Protein AF-I7MEP7-F1 (afdb_monomer_lite)

InterPro domains:
  IPR032190 Niemann-Pick C1, N-terminal [PF16414] (53-252)

Foldseek 3Di:
DVPPVVVVVVVVVVVVPPPVPQWAQFEADPVLHGDQPPPGPQAFDDEPAPDPQQQCLVDVGGWSYYNSRSVLLVVVLVVLCCQANVVVVAALLLSVLVSVLVCCCRIPRNNVLFKHWDNAWDWAQDPVPVRPDIAGATEMEGEAEPVSLVLSLLRACLGPNNVVDPLSNDSQSVVQVVLCVCCVSNSYNYHYHYDNDCVSVHDHDPPRPHLCRDDDDQDPPPVRGDCWDQDSRGRTHRDRGDCSNHVRNDDPPPCPVCPPCNVPPCVVVVVVVVVVVVVVVVVVVVVVVVVVVVVVVVVVVVVVVVVVVVVPPVPPPPPPPDDDDDD

Secondary structure (DSSP, 8-state):
-TTHHHHHHHHHHHHT--------S--B-TTSPBPP--TT----B----SS--TTTTT-SS-BS--HHHHHHHHHHHHHHHHHHSGGGTS-HHHHHHHHHHHHHHHH-TTGGGTEEE-SS-EEEE-TTTTTSSEEEEEEEEEEEEHHHHHHHHHHHTTSHHHHH-GGGGSHHHHHHHHHHHHHHHTSEEEEEEEE--GGG--B--SS---TTPPPPPPP--TTT--S-EE-TTS-EE-SPPPTTT-GGG----------TTTT--HHHHHHHHHHHHHHHHHHHHHHHHHHHHHHHHHHHHHHHHHHHHHHHGGGSSSS-S------

Organism: Tetrahymena thermophila (strain SB210) (NCBI:txid312017)

pLDDT: mean 86.49, std 14.44, range [40.56, 98.56]

Sequence (327 aa):
MKKFTNSLLLLILLLSFEVTRQDCAFTVDPDGKPQVAKDKDAKPQIHKYSAPFICDKIYTGATCCNDYQNNQMASNFLQIDATFGSIGNGCDNCASNLKRFWCTYTCDPNQSDFVVIGPKPIVVPNPIDEGATTLTVQDVSILVDSQTVCDVWSSCNLTPYATQVSAMKTPAGFLSFQGANAVTQAAQSIRVNYTSDASKNPLTLHNITKCNAPQPKVNKDPAKAQPWYPDAWGFNISQNCSCNNCADACTLAVFTPLPVMQGFDYLVVGLFYGFLLVFTIGCWFFRRRRQMKKDQESQQQLEQQEQQEQQYEPLHAEGAQENQQNE

Radius of gyration: 42.47 Å; chains: 1; bounding box: 162×57×83 Å

Structure (mmCIF, N/CA/C/O backbone):
data_AF-I7MEP7-F1
#
_entry.id   AF-I7MEP7-F1
#
loop_
_atom_site.group_PDB
_atom_site.id
_atom_site.type_symbol
_atom_site.label_atom_id
_atom_site.label_alt_id
_atom_site.label_comp_id
_atom_site.label_asym_id
_atom_site.label_entity_id
_atom_site.label_seq_id
_atom_site.pdbx_PDB_ins_code
_atom_site.Cartn_x
_atom_site.Cartn_y
_atom_site.Cartn_z
_atom_site.occupancy
_atom_site.B_iso_or_equiv
_atom_site.auth_seq_id
_atom_site.auth_comp_id
_atom_site.auth_asym_id
_atom_site.auth_atom_id
_atom_site.pdbx_PDB_model_num
ATOM 1 N N . MET A 1 1 ? 41.622 -40.699 -20.108 1.00 56.16 1 MET A N 1
ATOM 2 C CA . MET A 1 1 ? 41.206 -39.648 -19.148 1.00 56.16 1 MET A CA 1
ATOM 3 C C . MET A 1 1 ? 41.141 -38.218 -19.715 1.00 56.16 1 MET A C 1
ATOM 5 O O . MET A 1 1 ? 40.379 -37.438 -19.174 1.00 56.16 1 MET A O 1
ATOM 9 N N . LYS A 1 2 ? 41.807 -37.851 -20.827 1.00 55.66 2 LYS A N 1
ATOM 10 C CA . LYS A 1 2 ? 41.746 -36.475 -21.393 1.00 55.66 2 LYS A CA 1
ATOM 11 C C . LYS A 1 2 ? 40.422 -36.044 -22.069 1.00 55.66 2 LYS A C 1
ATOM 13 O O . LYS A 1 2 ? 40.255 -34.865 -22.340 1.00 55.66 2 LYS A O 1
ATOM 18 N N . LYS A 1 3 ? 39.485 -36.957 -22.362 1.00 56.84 3 LYS A N 1
ATOM 19 C CA . LYS A 1 3 ? 38.216 -36.616 -23.050 1.00 56.84 3 LYS A CA 1
ATOM 20 C C . LYS A 1 3 ? 37.101 -36.113 -22.120 1.00 56.84 3 LYS A C 1
ATOM 22 O O . LYS A 1 3 ? 36.169 -35.490 -22.606 1.00 56.84 3 LYS A O 1
ATOM 27 N N . PHE A 1 4 ? 37.198 -36.338 -20.807 1.00 58.59 4 PHE A N 1
ATOM 28 C CA . PHE A 1 4 ? 36.135 -35.961 -19.863 1.00 58.59 4 PHE A CA 1
ATOM 29 C C . PHE A 1 4 ? 36.197 -34.488 -19.425 1.00 58.59 4 PHE A C 1
ATOM 31 O O . PHE A 1 4 ? 35.167 -33.886 -19.140 1.00 58.59 4 PHE A O 1
ATOM 38 N N . THR A 1 5 ? 37.380 -33.868 -19.436 1.00 65.12 5 THR A N 1
ATOM 39 C CA . THR A 1 5 ? 37.568 -32.475 -18.997 1.00 65.12 5 THR A CA 1
ATOM 40 C C . THR A 1 5 ? 36.994 -31.440 -19.967 1.00 65.12 5 THR A C 1
ATOM 42 O O . THR A 1 5 ? 36.490 -30.417 -19.518 1.00 65.12 5 THR A O 1
ATOM 45 N N . ASN A 1 6 ? 36.981 -31.710 -21.278 1.00 65.94 6 ASN A N 1
ATOM 46 C CA . ASN A 1 6 ? 36.430 -30.761 -22.257 1.00 65.94 6 ASN A CA 1
ATOM 47 C C . ASN A 1 6 ? 34.897 -30.676 -22.227 1.00 65.94 6 ASN A C 1
ATOM 49 O O . ASN A 1 6 ? 34.347 -29.613 -22.496 1.00 65.94 6 ASN A O 1
ATOM 53 N N . SER A 1 7 ? 34.201 -31.761 -21.873 1.00 70.62 7 SER A N 1
ATOM 54 C CA . SER A 1 7 ? 32.731 -31.758 -21.822 1.00 70.62 7 SER A CA 1
ATOM 55 C C . SER A 1 7 ? 32.194 -31.024 -20.589 1.00 70.62 7 SER A C 1
ATOM 57 O O . SER A 1 7 ? 31.168 -30.356 -20.675 1.00 70.62 7 SER A O 1
ATOM 59 N N . LEU A 1 8 ? 32.906 -31.101 -19.458 1.00 73.19 8 LEU A N 1
ATOM 60 C CA . LEU A 1 8 ? 32.532 -30.402 -18.226 1.00 73.19 8 LEU A CA 1
ATOM 61 C C . LEU A 1 8 ? 32.725 -28.881 -18.353 1.00 73.19 8 LEU A C 1
ATOM 63 O O . LEU A 1 8 ? 31.884 -28.117 -17.893 1.00 73.19 8 LEU A O 1
ATOM 67 N N . LEU A 1 9 ? 33.792 -28.439 -19.030 1.00 71.50 9 LEU A N 1
ATOM 68 C CA . LEU A 1 9 ? 34.056 -27.014 -19.247 1.00 71.50 9 LEU A CA 1
ATOM 69 C C . LEU A 1 9 ? 32.998 -26.359 -20.154 1.00 71.50 9 LEU A C 1
ATOM 71 O O . LEU A 1 9 ? 32.605 -25.221 -19.917 1.00 71.50 9 LEU A O 1
ATOM 75 N N . LEU A 1 10 ? 32.503 -27.093 -21.160 1.00 70.12 10 LEU A N 1
ATOM 76 C CA . LEU A 1 10 ? 31.448 -26.616 -22.059 1.00 70.12 10 LEU A CA 1
ATOM 77 C C . LEU A 1 10 ? 30.094 -26.492 -21.340 1.00 70.12 10 LEU A C 1
ATOM 79 O O . LEU A 1 10 ? 29.352 -25.550 -21.595 1.00 70.12 10 LEU A O 1
ATOM 83 N N . LEU A 1 11 ? 29.790 -27.407 -20.410 1.00 69.81 11 LEU A N 1
ATOM 84 C CA . LEU A 1 11 ? 28.568 -27.350 -19.603 1.00 69.81 11 LEU A CA 1
ATOM 85 C C . LEU A 1 11 ? 28.597 -26.173 -18.611 1.00 69.81 11 LEU A C 1
ATOM 87 O O . LEU A 1 11 ? 27.595 -25.488 -18.446 1.00 69.81 11 LEU A O 1
ATOM 91 N N . ILE A 1 12 ? 29.757 -25.894 -18.000 1.00 70.44 12 ILE A N 1
ATOM 92 C CA . ILE A 1 12 ? 29.947 -24.736 -17.108 1.00 70.44 12 ILE A CA 1
ATOM 93 C C . ILE A 1 12 ? 29.835 -23.415 -17.889 1.00 70.44 12 ILE A C 1
ATOM 95 O O . ILE A 1 12 ? 29.246 -22.465 -17.379 1.00 70.44 12 ILE A O 1
ATOM 99 N N . LEU A 1 13 ? 30.327 -23.356 -19.135 1.00 63.34 13 LEU A N 1
ATOM 100 C CA . LEU A 1 13 ? 30.180 -22.188 -20.019 1.00 63.34 13 LEU A CA 1
ATOM 101 C C . LEU A 1 13 ? 28.740 -21.973 -20.512 1.00 63.34 13 LEU A C 1
ATOM 103 O O . LEU A 1 13 ? 28.306 -20.832 -20.627 1.00 63.34 13 LEU A O 1
ATOM 107 N N . LEU A 1 14 ? 27.981 -23.043 -20.767 1.00 62.31 14 LEU A N 1
ATOM 108 C CA . LEU A 1 14 ? 26.567 -22.935 -21.146 1.00 62.31 14 LEU A CA 1
ATOM 109 C C . LEU A 1 14 ? 25.676 -22.532 -19.959 1.00 62.31 14 LEU A C 1
ATOM 111 O O . LEU A 1 14 ? 24.734 -21.773 -20.149 1.00 62.31 14 LEU A O 1
ATOM 115 N N . LEU A 1 15 ? 26.011 -22.960 -18.736 1.00 58.75 15 LEU A N 1
ATOM 116 C CA . LEU A 1 15 ? 25.307 -22.544 -17.513 1.00 58.75 15 LEU A CA 1
ATOM 117 C C . LEU A 1 15 ? 25.643 -21.110 -17.068 1.00 58.75 15 LEU A C 1
ATOM 119 O O . LEU A 1 15 ? 24.892 -20.526 -16.298 1.00 58.75 15 LEU A O 1
ATOM 123 N N . SER A 1 16 ? 26.745 -20.523 -17.545 1.00 56.38 16 SER A N 1
ATOM 124 C CA . SER A 1 16 ? 27.116 -19.131 -17.234 1.00 56.38 16 SER A CA 1
ATOM 125 C C . SER A 1 16 ? 26.594 -18.107 -18.252 1.00 56.38 16 SER A C 1
ATOM 127 O O . SER A 1 16 ? 26.832 -16.913 -18.085 1.00 56.38 16 SER A O 1
ATOM 129 N N . PHE A 1 17 ? 25.850 -18.554 -19.273 1.00 51.84 17 PHE A N 1
ATOM 130 C CA . PHE A 1 17 ? 25.254 -17.697 -20.306 1.00 51.84 17 PHE A CA 1
ATOM 131 C C . PHE A 1 17 ? 23.739 -17.499 -20.186 1.00 51.84 17 PHE A C 1
ATOM 133 O O . PHE A 1 17 ? 23.145 -16.863 -21.059 1.00 51.84 17 PHE A O 1
ATOM 140 N N . GLU A 1 18 ? 23.120 -17.910 -19.077 1.00 49.97 18 GLU A N 1
ATOM 141 C CA . GLU A 1 18 ? 21.917 -17.221 -18.597 1.00 49.97 18 GLU A CA 1
ATOM 142 C C . GLU A 1 18 ? 22.342 -15.852 -18.055 1.00 49.97 18 GLU A C 1
ATOM 144 O O . GLU A 1 18 ? 22.332 -15.576 -16.858 1.00 49.97 18 GLU A O 1
ATOM 149 N N . VAL A 1 19 ? 22.792 -14.989 -18.969 1.00 55.06 19 VAL A N 1
ATOM 150 C CA . VAL A 1 19 ? 22.857 -13.555 -18.736 1.00 55.06 19 VAL A CA 1
ATOM 151 C C . VAL A 1 19 ? 21.445 -13.179 -18.328 1.00 55.06 19 VAL A C 1
ATOM 153 O O . VAL A 1 19 ? 20.535 -13.227 -19.154 1.00 55.06 19 VAL A O 1
ATOM 156 N N . THR A 1 20 ? 21.263 -12.904 -17.037 1.00 58.59 20 THR A N 1
ATOM 157 C CA . THR A 1 20 ? 20.002 -12.450 -16.457 1.00 58.59 20 THR A CA 1
ATOM 158 C C . THR A 1 20 ? 19.483 -11.341 -17.349 1.00 58.59 20 THR A C 1
ATOM 160 O O . THR A 1 20 ? 20.111 -10.285 -17.459 1.00 58.59 20 THR A O 1
ATOM 163 N N . ARG A 1 21 ? 18.413 -11.632 -18.080 1.00 67.56 21 ARG A N 1
ATOM 164 C CA . ARG A 1 21 ? 17.845 -10.712 -19.046 1.00 67.56 21 ARG A CA 1
ATOM 165 C C . ARG A 1 21 ? 17.150 -9.612 -18.257 1.00 67.56 21 ARG A C 1
ATOM 167 O O . ARG A 1 21 ? 16.013 -9.787 -17.850 1.00 67.56 21 ARG A O 1
ATOM 174 N N . GLN A 1 22 ? 17.872 -8.527 -17.996 1.00 77.94 22 GLN A N 1
ATOM 175 C CA . GLN A 1 22 ? 17.321 -7.369 -17.310 1.00 77.94 22 GLN A CA 1
ATOM 176 C C . GLN A 1 22 ? 16.787 -6.385 -18.349 1.00 77.94 22 GLN A C 1
ATOM 178 O O . GLN A 1 22 ? 17.556 -5.666 -18.991 1.00 77.94 22 GLN A O 1
ATOM 183 N N . ASP A 1 23 ? 15.471 -6.394 -18.524 1.00 89.38 23 ASP A N 1
ATOM 184 C CA . ASP A 1 23 ? 14.752 -5.571 -19.491 1.00 89.38 23 ASP A CA 1
ATOM 185 C C . ASP A 1 23 ? 13.679 -4.757 -18.741 1.00 89.38 23 ASP A C 1
ATOM 187 O O . ASP A 1 23 ? 12.868 -5.309 -17.986 1.00 89.38 23 ASP A O 1
ATOM 191 N N . CYS A 1 24 ? 13.639 -3.444 -18.979 1.00 91.88 24 CYS A N 1
ATOM 192 C CA . CYS A 1 24 ? 12.614 -2.556 -18.434 1.00 91.88 24 CYS A CA 1
ATOM 193 C C . CYS A 1 24 ? 11.411 -2.479 -19.373 1.00 91.88 24 CYS A C 1
ATOM 195 O O . CYS A 1 24 ? 11.562 -2.443 -20.595 1.00 91.88 24 CYS A O 1
ATOM 197 N N . ALA A 1 25 ? 10.205 -2.392 -18.812 1.00 92.00 25 ALA A N 1
ATOM 198 C CA . ALA A 1 25 ? 8.998 -2.176 -19.606 1.00 92.00 25 ALA A CA 1
ATOM 199 C C . ALA A 1 25 ? 8.834 -0.702 -19.993 1.00 92.00 25 ALA A C 1
ATOM 201 O O . ALA A 1 25 ? 8.405 -0.397 -21.106 1.00 92.00 25 ALA A O 1
ATOM 202 N N . PHE A 1 26 ? 9.169 0.215 -19.080 1.00 91.12 26 PHE A N 1
ATOM 203 C CA . PHE A 1 26 ? 9.087 1.651 -19.316 1.00 91.12 26 PHE A CA 1
ATOM 204 C C . PHE A 1 26 ? 10.082 2.444 -18.469 1.00 91.12 26 PHE A C 1
ATOM 206 O O . PHE A 1 26 ? 10.496 2.028 -17.390 1.00 91.12 26 PHE A O 1
ATOM 213 N N . THR A 1 27 ? 10.386 3.645 -18.949 1.00 87.00 27 THR A N 1
ATOM 214 C CA . THR A 1 27 ? 11.008 4.731 -18.192 1.00 87.00 27 THR A CA 1
ATOM 215 C C . THR A 1 27 ? 10.252 6.023 -18.511 1.00 87.00 27 THR A C 1
ATOM 217 O O . THR A 1 27 ? 9.548 6.112 -19.523 1.00 87.00 27 THR A O 1
ATOM 220 N N . VAL A 1 28 ? 10.324 7.016 -17.627 1.00 86.19 28 VAL A N 1
ATOM 221 C CA . VAL A 1 28 ? 9.679 8.324 -17.846 1.00 86.19 28 VAL A CA 1
ATOM 222 C C . VAL A 1 28 ? 10.738 9.325 -18.287 1.00 86.19 28 VAL A C 1
ATOM 224 O O . VAL A 1 28 ? 11.867 9.257 -17.815 1.00 86.19 28 VAL A O 1
ATOM 227 N N . ASP A 1 29 ? 10.411 10.269 -19.165 1.00 82.38 29 ASP A N 1
ATOM 228 C CA . ASP A 1 29 ? 11.362 11.335 -19.486 1.00 82.38 29 ASP A CA 1
ATOM 229 C C . ASP A 1 29 ? 11.696 12.204 -18.263 1.00 82.38 29 ASP A C 1
ATOM 231 O O . ASP A 1 29 ? 10.875 12.328 -17.352 1.00 82.38 29 ASP A O 1
ATOM 235 N N . PRO A 1 30 ? 12.851 12.896 -18.253 1.00 81.00 30 PRO A N 1
ATOM 236 C CA . PRO A 1 30 ? 13.140 13.919 -17.245 1.00 81.00 30 PRO A CA 1
ATOM 237 C C . PRO A 1 30 ? 12.050 15.001 -17.148 1.00 81.00 30 PRO A C 1
ATOM 239 O O . PRO A 1 30 ? 11.827 15.554 -16.074 1.00 81.00 30 PRO A O 1
ATOM 242 N N . ASP A 1 31 ? 11.335 15.254 -18.251 1.00 81.50 31 ASP A N 1
ATOM 243 C CA . ASP A 1 31 ? 10.210 16.194 -18.335 1.00 81.50 31 ASP A CA 1
ATOM 244 C C . ASP A 1 31 ? 8.886 15.625 -17.780 1.00 81.50 31 ASP A C 1
ATOM 246 O O . ASP A 1 31 ? 7.839 16.265 -17.882 1.00 81.50 31 ASP A O 1
ATOM 250 N N . GLY A 1 32 ? 8.893 14.398 -17.249 1.00 77.19 32 GLY A N 1
ATOM 251 C CA . GLY A 1 32 ? 7.717 13.735 -16.682 1.00 77.19 32 GLY A CA 1
ATOM 252 C C . GLY A 1 32 ? 6.713 13.209 -17.705 1.00 77.19 32 GLY A C 1
ATOM 253 O O . GLY A 1 32 ? 5.639 12.738 -17.335 1.00 77.19 32 GLY A O 1
ATOM 254 N N . LYS A 1 33 ? 7.032 13.282 -19.000 1.00 77.12 33 LYS A N 1
ATOM 255 C CA . LYS A 1 33 ? 6.157 12.765 -20.054 1.00 77.12 33 LYS A CA 1
ATOM 256 C C . LYS A 1 33 ? 6.317 11.246 -20.166 1.00 77.12 33 LYS A C 1
ATOM 258 O O . LYS A 1 33 ? 7.453 10.765 -20.209 1.00 77.12 33 LYS A O 1
ATOM 263 N N . PRO A 1 34 ? 5.212 10.482 -20.250 1.00 67.88 34 PRO A N 1
ATOM 264 C CA . PRO A 1 34 ? 5.298 9.055 -20.510 1.00 67.88 34 PRO A CA 1
ATOM 265 C C . PRO A 1 34 ? 5.925 8.842 -21.885 1.00 67.88 34 PRO A C 1
ATOM 267 O O . PRO A 1 34 ? 5.381 9.297 -22.897 1.00 67.88 34 PRO A O 1
ATOM 270 N N . GLN A 1 35 ? 7.055 8.142 -21.944 1.00 68.12 35 GLN A N 1
ATOM 271 C CA . GLN A 1 35 ? 7.549 7.662 -23.222 1.00 68.12 35 GLN A CA 1
ATOM 272 C C . GLN A 1 35 ? 6.753 6.423 -23.615 1.00 68.12 35 GLN A C 1
ATOM 274 O O . GLN A 1 35 ? 6.637 5.458 -22.858 1.00 68.12 35 GLN A O 1
ATOM 279 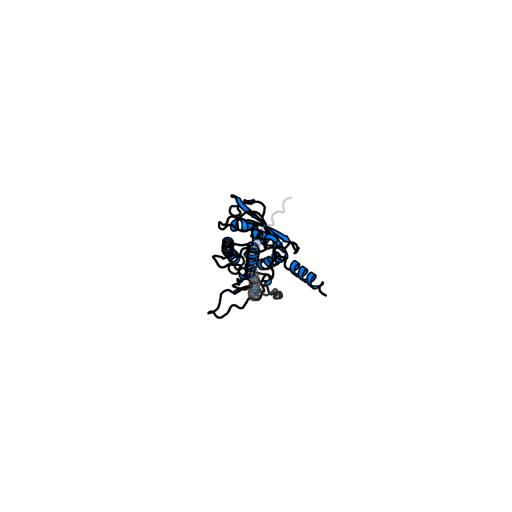N N . VAL A 1 36 ? 6.208 6.429 -24.831 1.00 64.88 36 VAL A N 1
ATOM 280 C CA . VAL A 1 36 ? 5.867 5.164 -25.483 1.00 64.88 36 VAL A CA 1
ATOM 281 C C . VAL A 1 36 ? 7.192 4.438 -25.638 1.00 64.88 36 VAL A C 1
ATOM 283 O O . VAL A 1 36 ? 8.093 5.000 -26.262 1.00 64.88 36 VAL A O 1
ATOM 286 N N . ALA A 1 37 ? 7.327 3.256 -25.033 1.00 60.72 37 ALA A N 1
ATOM 287 C CA . ALA A 1 37 ? 8.528 2.447 -25.157 1.00 60.72 37 ALA A CA 1
ATOM 288 C C . ALA A 1 37 ? 8.811 2.256 -26.652 1.00 60.72 37 ALA A C 1
ATOM 290 O O . ALA A 1 37 ? 8.128 1.497 -27.340 1.00 60.72 37 ALA A O 1
ATOM 291 N N . LYS A 1 38 ? 9.771 3.017 -27.183 1.00 56.47 38 LYS A N 1
ATOM 292 C CA . LYS A 1 38 ? 10.295 2.795 -28.523 1.00 56.47 38 LYS A CA 1
ATOM 293 C C . LYS A 1 38 ? 11.159 1.551 -28.387 1.00 56.47 38 LYS A C 1
ATOM 295 O O . LYS A 1 38 ? 12.281 1.656 -27.922 1.00 56.47 38 LYS A O 1
ATOM 300 N N . ASP A 1 39 ? 10.540 0.402 -28.643 1.00 50.28 39 ASP A N 1
ATOM 301 C CA . ASP A 1 39 ? 11.122 -0.934 -28.786 1.00 50.28 39 ASP A CA 1
ATOM 302 C C . ASP A 1 39 ? 12.369 -1.245 -27.933 1.00 50.28 39 ASP A C 1
ATOM 304 O O . ASP A 1 39 ? 13.477 -0.866 -28.280 1.00 50.28 39 ASP A O 1
ATOM 308 N N . LYS A 1 40 ? 12.202 -2.065 -26.883 1.00 53.03 40 LYS A N 1
ATOM 309 C CA . LYS A 1 40 ? 13.236 -2.939 -26.266 1.00 53.03 40 LYS A CA 1
ATOM 310 C C . LYS A 1 40 ? 14.551 -2.309 -25.757 1.00 53.03 40 LYS A C 1
ATOM 312 O O . LYS A 1 40 ? 15.388 -3.043 -25.239 1.00 53.03 40 LYS A O 1
ATOM 317 N N . ASP A 1 41 ? 14.730 -0.995 -25.837 1.00 57.59 41 ASP A N 1
ATOM 318 C CA . ASP A 1 41 ? 15.988 -0.331 -25.465 1.00 57.59 41 ASP A CA 1
ATOM 319 C C . ASP A 1 41 ? 16.006 0.220 -24.032 1.00 57.59 41 ASP A C 1
ATOM 321 O O . ASP A 1 41 ? 17.051 0.673 -23.553 1.00 57.59 41 ASP A O 1
ATOM 325 N N . ALA A 1 42 ? 14.875 0.167 -23.321 1.00 68.94 42 ALA A N 1
ATOM 326 C CA . ALA A 1 42 ? 14.826 0.517 -21.909 1.00 68.94 42 ALA A CA 1
ATOM 327 C C . ALA A 1 42 ? 15.565 -0.562 -21.105 1.00 68.94 42 ALA A C 1
ATOM 329 O O . ALA A 1 42 ? 15.025 -1.616 -20.774 1.00 68.94 42 ALA A O 1
ATOM 330 N N . LYS A 1 43 ? 16.845 -0.307 -20.841 1.00 82.44 43 LYS A N 1
ATOM 331 C CA . LYS A 1 43 ? 17.701 -1.157 -20.016 1.00 82.44 43 LYS A CA 1
ATOM 332 C C . LYS A 1 43 ? 17.821 -0.562 -18.624 1.00 82.44 43 LYS A C 1
ATOM 334 O O . LYS A 1 43 ? 17.862 0.667 -18.517 1.00 82.44 43 LYS A O 1
ATOM 339 N N . PRO A 1 44 ? 17.955 -1.391 -17.582 1.00 84.06 44 PRO A N 1
ATOM 340 C CA . PRO A 1 44 ? 18.272 -0.891 -16.260 1.00 84.06 44 PRO A CA 1
ATOM 341 C C . PRO A 1 44 ? 19.575 -0.107 -16.308 1.00 84.06 44 PRO A C 1
ATOM 343 O O . PRO A 1 44 ? 20.547 -0.520 -16.949 1.00 84.06 44 PRO A O 1
ATOM 346 N N . GLN A 1 45 ? 19.608 1.026 -15.621 1.00 85.44 45 GLN A N 1
ATOM 347 C CA . GLN A 1 45 ? 20.800 1.857 -15.546 1.00 85.44 45 GLN A CA 1
ATOM 348 C C . GLN A 1 45 ? 21.212 2.030 -14.092 1.00 85.44 45 GLN A C 1
ATOM 350 O O . GLN A 1 45 ? 20.394 2.035 -13.173 1.00 85.44 45 GLN A O 1
ATOM 355 N N . ILE A 1 46 ? 22.518 2.171 -13.877 1.00 85.50 46 ILE A N 1
ATOM 356 C CA . ILE A 1 46 ? 23.045 2.592 -12.583 1.00 85.50 46 ILE A CA 1
ATOM 357 C C . ILE A 1 46 ? 22.885 4.109 -12.528 1.00 85.50 46 ILE A C 1
ATOM 359 O O . ILE A 1 46 ? 23.694 4.853 -13.087 1.00 85.50 46 ILE A O 1
ATOM 363 N N . HIS A 1 47 ? 21.812 4.564 -11.891 1.00 80.38 47 HIS A N 1
ATOM 364 C CA . HIS A 1 47 ? 21.524 5.984 -11.754 1.00 80.38 47 HIS A CA 1
ATOM 365 C C . HIS A 1 47 ? 22.290 6.597 -10.578 1.00 80.38 47 HIS A C 1
ATOM 367 O O . HIS A 1 47 ? 22.394 6.023 -9.493 1.00 80.38 47 HIS A O 1
ATOM 373 N N . LYS A 1 48 ? 22.824 7.803 -10.797 1.00 86.50 48 LYS A N 1
ATOM 374 C CA . LYS A 1 48 ? 23.291 8.678 -9.719 1.00 86.50 48 LYS A CA 1
ATOM 375 C C . LYS A 1 48 ? 22.154 9.618 -9.358 1.00 86.50 48 LYS A C 1
ATOM 377 O O . LYS A 1 48 ? 22.030 10.678 -9.963 1.00 86.50 48 LYS A O 1
ATOM 382 N N . TYR A 1 49 ? 21.359 9.205 -8.381 1.00 86.50 49 TYR A N 1
ATOM 383 C CA . TYR A 1 49 ? 20.215 9.977 -7.934 1.00 86.50 49 TYR A CA 1
ATOM 384 C C . TYR A 1 49 ? 20.640 11.296 -7.285 1.00 86.50 49 TYR A C 1
ATOM 386 O O . TYR A 1 49 ? 21.521 11.338 -6.425 1.00 86.50 49 TYR A O 1
ATOM 394 N N . SER A 1 50 ? 19.993 12.378 -7.704 1.00 85.88 50 SER A N 1
ATOM 395 C CA . SER A 1 50 ? 20.128 13.721 -7.124 1.00 85.88 50 SER A CA 1
ATOM 396 C C . SER A 1 50 ? 19.619 13.815 -5.679 1.00 85.88 50 SER A C 1
ATOM 398 O O . SER A 1 50 ? 20.082 14.661 -4.915 1.00 85.88 50 SER A O 1
ATOM 400 N N . ALA A 1 51 ? 18.702 12.928 -5.294 1.00 90.25 51 ALA A N 1
ATOM 401 C CA . ALA A 1 51 ? 18.183 12.752 -3.941 1.00 90.25 51 ALA A CA 1
ATOM 402 C C . ALA A 1 51 ? 18.466 11.320 -3.446 1.00 90.25 51 ALA A C 1
ATOM 404 O O . ALA A 1 51 ? 18.789 10.452 -4.261 1.00 90.25 51 ALA A O 1
ATOM 405 N N . PRO A 1 52 ? 18.337 11.030 -2.136 1.00 92.31 52 PRO A N 1
ATOM 406 C CA . PRO A 1 52 ? 18.415 9.659 -1.645 1.00 92.31 52 PRO A CA 1
ATOM 407 C C . PRO A 1 52 ? 17.468 8.742 -2.431 1.00 92.31 52 PRO A C 1
ATOM 409 O O . PRO A 1 52 ? 16.282 9.042 -2.588 1.00 92.31 52 PRO A O 1
ATOM 412 N N . PHE A 1 53 ? 18.006 7.642 -2.957 1.00 93.06 53 PHE A N 1
ATOM 413 C CA . PHE A 1 53 ? 17.204 6.637 -3.642 1.00 93.06 53 PHE A CA 1
ATOM 414 C C . PHE A 1 53 ? 16.324 5.926 -2.619 1.00 93.06 53 PHE A C 1
ATOM 416 O O . PHE A 1 53 ? 16.826 5.360 -1.653 1.00 93.06 53 PHE A O 1
ATOM 423 N N . ILE A 1 54 ? 15.009 5.974 -2.807 1.00 95.06 54 ILE A N 1
ATOM 424 C CA . ILE A 1 54 ? 14.066 5.533 -1.770 1.00 95.06 54 ILE A CA 1
ATOM 425 C C . ILE A 1 54 ? 13.974 4.014 -1.671 1.00 95.06 54 ILE A C 1
ATOM 427 O O . ILE A 1 54 ? 13.624 3.485 -0.621 1.00 95.06 54 ILE A O 1
ATOM 431 N N . CYS A 1 55 ? 14.309 3.311 -2.750 1.00 96.06 55 CYS A N 1
ATOM 432 C CA . CYS A 1 55 ? 14.308 1.855 -2.791 1.00 96.06 55 CYS A CA 1
ATOM 433 C C . CYS A 1 55 ? 15.738 1.279 -2.654 1.00 96.06 55 CYS A C 1
ATOM 435 O O . CYS A 1 55 ? 15.978 0.159 -3.105 1.00 96.06 55 CYS A O 1
ATOM 437 N N . ASP A 1 56 ? 16.693 2.012 -2.053 1.00 93.94 56 ASP A N 1
ATOM 438 C CA . ASP A 1 56 ? 18.125 1.642 -1.976 1.00 93.94 56 ASP A CA 1
ATOM 439 C C . ASP A 1 56 ? 18.401 0.326 -1.242 1.00 93.94 56 ASP A C 1
ATOM 441 O O . ASP A 1 56 ? 19.367 -0.374 -1.547 1.00 93.94 56 ASP A O 1
ATOM 445 N N . LYS A 1 57 ? 17.562 -0.031 -0.267 1.00 94.12 57 LYS A N 1
ATOM 446 C CA . LYS A 1 57 ? 17.672 -1.315 0.440 1.00 94.12 57 LYS A CA 1
ATOM 447 C C . LYS A 1 57 ? 17.083 -2.480 -0.338 1.00 94.12 57 LYS A C 1
ATOM 449 O O . LYS A 1 57 ? 17.440 -3.620 -0.057 1.00 94.12 57 LYS A O 1
ATOM 454 N N . ILE A 1 58 ? 16.193 -2.207 -1.290 1.00 94.00 58 ILE A N 1
ATOM 455 C CA . ILE A 1 58 ? 15.609 -3.232 -2.161 1.00 94.00 58 ILE A CA 1
ATOM 456 C C . ILE A 1 58 ? 16.550 -3.493 -3.339 1.00 94.00 58 ILE A C 1
ATOM 458 O O . ILE A 1 58 ? 16.807 -4.645 -3.680 1.00 94.00 58 ILE A O 1
ATOM 462 N N . TYR A 1 59 ? 17.104 -2.429 -3.925 1.00 93.56 59 TYR A N 1
ATOM 463 C CA . TYR A 1 59 ? 17.950 -2.501 -5.109 1.00 93.56 59 TYR A CA 1
ATOM 464 C C . TYR A 1 59 ? 19.261 -1.741 -4.894 1.00 93.56 59 TYR A C 1
ATOM 466 O O . TYR A 1 59 ? 19.268 -0.539 -4.646 1.00 93.56 59 TYR A O 1
ATOM 474 N N . THR A 1 60 ? 20.385 -2.441 -5.048 1.00 89.06 60 THR A N 1
ATOM 475 C CA . THR A 1 60 ? 21.742 -1.876 -4.916 1.00 89.06 60 THR A CA 1
ATOM 476 C 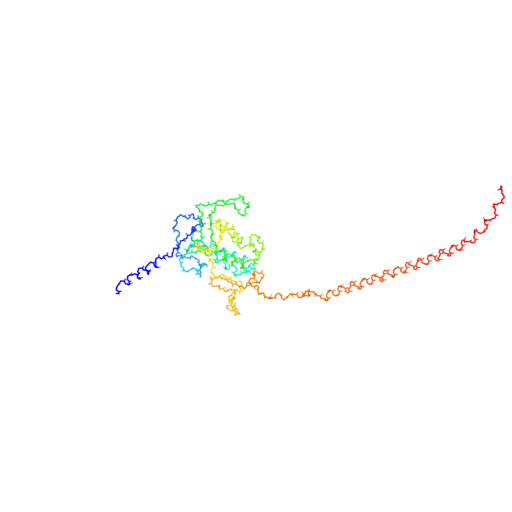C . THR A 1 60 ? 22.471 -1.720 -6.255 1.00 89.06 60 THR A C 1
ATOM 478 O O . THR A 1 60 ? 23.600 -1.231 -6.289 1.00 89.06 60 THR A O 1
ATOM 481 N N . GLY A 1 61 ? 21.850 -2.155 -7.354 1.00 90.06 61 GLY A N 1
ATOM 482 C CA . GLY A 1 61 ? 22.441 -2.209 -8.690 1.00 90.06 61 GLY A CA 1
ATOM 483 C C . GLY A 1 61 ? 21.715 -1.336 -9.710 1.00 90.06 61 GLY A C 1
ATOM 484 O O . GLY A 1 61 ? 21.168 -0.287 -9.381 1.00 90.06 61 GLY A O 1
ATOM 485 N N . ALA A 1 62 ? 21.738 -1.776 -10.967 1.00 93.00 62 ALA A N 1
ATOM 486 C CA . ALA A 1 62 ? 20.990 -1.127 -12.033 1.00 93.00 62 ALA A CA 1
ATOM 487 C C . ALA A 1 62 ? 19.476 -1.272 -11.798 1.00 93.00 62 ALA A C 1
ATOM 489 O O . ALA A 1 62 ? 19.011 -2.340 -11.399 1.00 93.00 62 ALA A O 1
ATOM 490 N N . THR A 1 63 ? 18.723 -0.205 -12.054 1.00 95.12 63 THR A N 1
ATOM 491 C CA . THR A 1 63 ? 17.267 -0.142 -11.859 1.00 95.12 63 THR A CA 1
ATOM 492 C C . THR A 1 63 ? 16.587 0.433 -13.091 1.00 95.12 63 THR A C 1
ATOM 494 O O . THR A 1 63 ? 17.215 1.139 -13.879 1.00 95.12 63 THR A O 1
ATOM 497 N N . CYS A 1 64 ? 15.294 0.154 -13.248 1.00 94.50 64 CYS A N 1
ATOM 498 C CA . CYS A 1 64 ? 14.497 0.688 -14.356 1.00 94.50 64 CYS A CA 1
ATOM 499 C C . CYS A 1 64 ? 13.953 2.099 -14.116 1.00 94.50 64 CYS A C 1
ATOM 501 O O . CYS A 1 64 ? 13.499 2.749 -15.050 1.00 94.50 64 CYS A O 1
ATOM 503 N N . CYS A 1 65 ? 13.997 2.597 -12.884 1.00 93.94 65 CYS A N 1
ATOM 504 C CA . CYS A 1 65 ? 13.521 3.935 -12.566 1.00 93.94 65 CYS A CA 1
ATOM 505 C C . CYS A 1 65 ? 14.653 4.961 -12.593 1.00 93.94 65 CYS A C 1
ATOM 507 O O . CYS A 1 65 ? 15.782 4.648 -12.223 1.00 93.94 65 CYS A O 1
ATOM 509 N N . ASN A 1 66 ? 14.331 6.192 -12.985 1.00 92.19 66 ASN A N 1
ATOM 510 C CA . ASN A 1 66 ? 15.264 7.318 -12.985 1.00 92.19 66 ASN A CA 1
ATOM 511 C C . ASN A 1 66 ? 15.000 8.320 -11.845 1.00 92.19 66 ASN A C 1
ATOM 513 O O . ASN A 1 66 ? 14.092 8.148 -11.031 1.00 92.19 66 ASN A O 1
ATOM 517 N N . ASP A 1 67 ? 15.780 9.403 -11.809 1.00 92.56 67 ASP A N 1
ATOM 518 C CA . ASP A 1 67 ? 15.667 10.487 -10.825 1.00 92.56 67 ASP A CA 1
ATOM 519 C C . ASP A 1 67 ? 14.269 11.095 -10.720 1.00 92.56 67 ASP A C 1
ATOM 521 O O . ASP A 1 67 ? 13.782 11.331 -9.613 1.00 92.56 67 ASP A O 1
ATOM 525 N N . TYR A 1 68 ? 13.612 11.337 -11.857 1.00 91.69 68 TYR A N 1
ATOM 526 C CA . TYR A 1 68 ? 12.265 11.899 -11.867 1.00 91.69 68 TYR A CA 1
ATOM 527 C C . TYR A 1 68 ? 11.285 10.945 -11.180 1.00 91.69 68 TYR A C 1
ATOM 529 O O . TYR A 1 68 ? 10.560 11.349 -10.270 1.00 91.69 68 TYR A O 1
ATOM 537 N N . GLN A 1 69 ? 11.314 9.663 -11.554 1.00 93.31 69 GLN A N 1
ATOM 538 C CA . GLN A 1 69 ? 10.464 8.637 -10.951 1.00 93.31 69 GLN A CA 1
ATOM 539 C C . GLN A 1 69 ? 10.765 8.455 -9.459 1.00 93.31 69 GLN A C 1
ATOM 541 O O . GLN A 1 69 ? 9.827 8.367 -8.671 1.00 93.31 69 GLN A O 1
ATOM 546 N N . ASN A 1 70 ? 12.037 8.474 -9.042 1.00 95.19 70 ASN A N 1
ATOM 547 C CA . ASN A 1 70 ? 12.405 8.414 -7.624 1.00 95.19 70 ASN A CA 1
ATOM 548 C C . ASN A 1 70 ? 11.811 9.590 -6.830 1.00 95.19 70 ASN A C 1
ATOM 550 O O . ASN A 1 70 ? 11.222 9.385 -5.772 1.00 95.19 70 ASN A O 1
ATOM 554 N N . ASN A 1 71 ? 11.891 10.812 -7.362 1.00 93.75 71 ASN A N 1
ATOM 555 C CA . ASN A 1 71 ? 11.327 11.996 -6.709 1.00 93.75 71 ASN A CA 1
ATOM 556 C C . ASN A 1 71 ? 9.790 11.956 -6.643 1.00 93.75 71 ASN A C 1
ATOM 558 O O . ASN A 1 71 ? 9.208 12.331 -5.624 1.00 93.75 71 ASN A O 1
ATOM 562 N N . GLN A 1 72 ? 9.119 11.467 -7.691 1.00 93.25 72 GLN A N 1
ATOM 563 C CA . GLN A 1 72 ? 7.663 11.283 -7.668 1.00 93.25 72 GLN A CA 1
ATOM 564 C C . GLN A 1 72 ? 7.245 10.205 -6.662 1.00 93.25 72 GLN A C 1
ATOM 566 O O . GLN A 1 72 ? 6.323 10.417 -5.876 1.00 93.25 72 GLN A O 1
ATOM 571 N N . MET A 1 73 ? 7.963 9.079 -6.612 1.00 95.00 73 MET A N 1
ATOM 572 C CA . MET A 1 73 ? 7.731 8.045 -5.602 1.00 95.00 73 MET A CA 1
ATOM 573 C C . MET A 1 73 ? 7.915 8.587 -4.184 1.00 95.00 73 MET A C 1
ATOM 575 O O . MET A 1 73 ? 7.098 8.273 -3.326 1.00 95.00 73 MET A O 1
ATOM 579 N N . ALA A 1 74 ? 8.910 9.449 -3.943 1.00 95.31 74 ALA A N 1
ATOM 580 C CA . ALA A 1 74 ? 9.085 10.140 -2.662 1.00 95.31 74 ALA A CA 1
ATOM 581 C C . ALA A 1 74 ? 7.807 10.8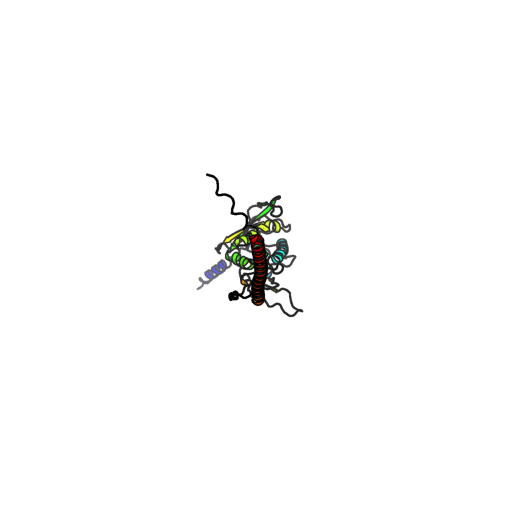31 -2.201 1.00 95.31 74 ALA A C 1
ATOM 583 O O . ALA A 1 74 ? 7.353 10.632 -1.075 1.00 95.31 74 ALA A O 1
ATOM 584 N N . SER A 1 75 ? 7.214 11.620 -3.096 1.00 94.88 75 SER A N 1
ATOM 585 C CA . SER A 1 75 ? 5.989 12.360 -2.815 1.00 94.88 75 SER A CA 1
ATOM 586 C C . SER A 1 75 ? 4.797 11.423 -2.612 1.00 94.88 75 SER A C 1
ATOM 588 O O . SER A 1 75 ? 4.059 11.557 -1.635 1.00 94.88 75 SER A O 1
ATOM 590 N N . ASN A 1 76 ? 4.649 10.414 -3.473 1.00 95.31 76 ASN A N 1
ATOM 591 C CA . ASN A 1 76 ? 3.559 9.443 -3.383 1.00 95.31 76 ASN A CA 1
ATOM 592 C C . ASN A 1 76 ? 3.650 8.589 -2.110 1.00 95.31 76 ASN A C 1
ATOM 594 O O . ASN A 1 76 ? 2.631 8.251 -1.511 1.00 95.31 76 ASN A O 1
ATOM 598 N N . PHE A 1 77 ? 4.856 8.279 -1.635 1.00 96.44 77 PHE A N 1
ATOM 599 C CA . PHE A 1 77 ? 5.056 7.489 -0.420 1.00 96.44 77 PHE A CA 1
ATOM 600 C C . PHE A 1 77 ? 4.622 8.237 0.839 1.00 96.44 77 PHE A C 1
ATOM 602 O O . PHE A 1 77 ? 4.123 7.596 1.761 1.00 96.44 77 PHE A O 1
ATOM 609 N N . LEU A 1 78 ? 4.702 9.572 0.849 1.00 95.81 78 LEU A N 1
ATOM 610 C CA . LEU A 1 78 ? 4.106 10.381 1.915 1.00 95.81 78 LEU A CA 1
ATOM 611 C C . LEU A 1 78 ? 2.578 10.245 1.937 1.00 95.81 78 LEU A C 1
ATOM 613 O O . LEU A 1 78 ? 1.983 10.185 3.010 1.00 95.81 78 LEU A O 1
ATOM 617 N N . GLN A 1 79 ? 1.936 10.152 0.768 1.00 96.00 79 GLN A N 1
ATOM 618 C CA . GLN A 1 79 ? 0.490 9.919 0.686 1.00 96.00 79 GLN A CA 1
ATOM 619 C C . GLN A 1 79 ? 0.126 8.508 1.155 1.00 96.00 79 GLN A C 1
ATOM 621 O O . GLN A 1 79 ? -0.867 8.338 1.864 1.00 96.00 79 GLN A O 1
ATOM 626 N N . ILE A 1 80 ? 0.945 7.503 0.822 1.00 97.19 80 ILE A N 1
ATOM 627 C CA . ILE A 1 80 ? 0.780 6.137 1.336 1.00 97.19 80 ILE A CA 1
ATOM 628 C C . ILE A 1 80 ? 0.896 6.129 2.864 1.00 97.19 80 ILE A C 1
ATOM 630 O O . ILE A 1 80 ? 0.037 5.550 3.523 1.00 97.19 80 ILE A O 1
ATOM 634 N N . ASP A 1 81 ? 1.884 6.811 3.446 1.00 96.75 81 ASP A N 1
ATOM 635 C CA . ASP A 1 81 ? 2.030 6.894 4.906 1.00 96.75 81 ASP A CA 1
ATOM 636 C C . ASP A 1 81 ? 0.858 7.609 5.574 1.00 96.75 81 ASP A C 1
ATOM 638 O O . ASP A 1 81 ? 0.353 7.157 6.601 1.00 96.75 81 ASP A O 1
ATOM 642 N N . ALA A 1 82 ? 0.390 8.704 4.976 1.00 96.50 82 ALA A N 1
ATOM 643 C CA . ALA A 1 82 ? -0.751 9.456 5.481 1.00 96.50 82 ALA A CA 1
ATOM 644 C C . ALA A 1 82 ? -2.074 8.681 5.376 1.00 96.50 82 ALA A C 1
ATOM 646 O O . ALA A 1 82 ? -2.986 8.935 6.156 1.00 96.50 82 ALA A O 1
ATOM 647 N N . THR A 1 83 ? -2.194 7.751 4.426 1.00 96.19 83 THR A N 1
ATOM 648 C CA . THR A 1 83 ? -3.446 7.024 4.155 1.00 96.19 83 THR A CA 1
ATOM 649 C C . THR A 1 83 ? -3.485 5.661 4.841 1.00 96.19 83 THR A C 1
ATOM 651 O O . THR A 1 83 ? -4.496 5.266 5.421 1.00 96.19 83 THR A O 1
ATOM 654 N N . PHE A 1 84 ? -2.376 4.931 4.763 1.00 97.38 84 PHE A N 1
ATOM 655 C CA . PHE A 1 84 ? -2.261 3.542 5.192 1.00 97.38 84 PHE A CA 1
ATOM 656 C C . PHE A 1 84 ? -1.300 3.352 6.357 1.00 97.38 84 PHE A C 1
ATOM 658 O O . PHE A 1 84 ? -1.383 2.327 7.028 1.00 97.38 84 PHE A O 1
ATOM 665 N N . GLY A 1 85 ? -0.407 4.307 6.609 1.00 96.56 85 GLY A N 1
ATOM 666 C CA . GLY A 1 85 ? 0.539 4.278 7.716 1.00 96.56 85 GLY A CA 1
ATOM 667 C C . GLY A 1 85 ? -0.043 4.839 9.012 1.00 96.56 85 GLY A C 1
ATOM 668 O O . GLY A 1 85 ? -1.175 5.315 9.089 1.00 96.56 85 GLY A O 1
ATOM 669 N N . SER A 1 86 ? 0.765 4.782 10.059 1.00 93.88 86 SER A N 1
ATOM 670 C CA . SER A 1 86 ? 0.509 5.310 11.404 1.00 93.88 86 SER A CA 1
ATOM 671 C C . SER A 1 86 ? 0.055 6.768 11.435 1.00 93.88 86 SER A C 1
ATOM 673 O O . SER A 1 86 ? -0.792 7.110 12.259 1.00 93.88 86 SER A O 1
ATOM 675 N N . ILE A 1 87 ? 0.571 7.601 10.525 1.00 93.31 87 ILE A N 1
ATOM 676 C CA . ILE A 1 87 ? 0.223 9.024 10.400 1.00 93.31 87 ILE A CA 1
ATOM 677 C C . ILE A 1 87 ? -1.290 9.190 10.186 1.00 93.31 87 ILE A C 1
ATOM 679 O O . ILE A 1 87 ? -1.903 10.082 10.766 1.00 93.31 87 ILE A O 1
ATOM 683 N N . GLY A 1 88 ? -1.899 8.294 9.405 1.00 92.75 88 GLY A N 1
ATOM 684 C CA . GLY A 1 88 ? -3.338 8.248 9.139 1.00 92.75 88 GLY A CA 1
ATOM 685 C C . GLY A 1 88 ? -4.152 7.390 10.104 1.00 92.75 88 GLY A C 1
ATOM 686 O O . GLY A 1 88 ? -5.261 6.988 9.758 1.00 92.75 88 GLY A O 1
ATOM 687 N N . ASN A 1 89 ? -3.611 7.037 11.275 1.00 93.25 89 ASN A N 1
ATOM 688 C CA . ASN A 1 89 ? -4.149 5.984 12.145 1.00 93.25 89 ASN A CA 1
ATOM 689 C C . ASN A 1 89 ? -4.234 4.605 11.461 1.00 93.25 89 ASN A C 1
ATOM 691 O O . ASN A 1 89 ? -5.094 3.802 11.809 1.00 93.25 89 ASN A O 1
ATOM 695 N N . GLY A 1 90 ? -3.367 4.319 10.490 1.00 95.56 90 GLY A N 1
ATOM 696 C CA . GLY A 1 90 ? -3.256 3.031 9.807 1.00 95.56 90 GLY A CA 1
ATOM 697 C C . GLY A 1 90 ? -2.224 2.087 10.440 1.00 95.56 90 GLY A C 1
ATOM 698 O O . GLY A 1 90 ? -2.092 1.989 11.662 1.00 95.56 90 GLY A O 1
ATOM 699 N N . CYS A 1 91 ? -1.514 1.345 9.595 1.00 96.12 91 CYS A N 1
ATOM 700 C CA . CYS A 1 91 ? -0.509 0.345 9.940 1.00 96.12 91 CYS A CA 1
ATOM 701 C C . CYS A 1 91 ? 0.739 0.547 9.068 1.00 96.12 91 CYS A C 1
ATOM 703 O O . CYS A 1 91 ? 0.711 0.342 7.858 1.00 96.12 91 CYS A O 1
ATOM 705 N N . ASP A 1 92 ? 1.864 0.904 9.684 1.00 95.94 92 ASP A N 1
ATOM 706 C CA . ASP A 1 92 ? 3.117 1.162 8.960 1.00 95.94 92 ASP A CA 1
ATOM 707 C C . ASP A 1 92 ? 3.634 -0.067 8.192 1.00 95.94 92 ASP A C 1
ATOM 709 O O . ASP A 1 92 ? 4.245 0.087 7.138 1.00 95.94 92 ASP A O 1
ATOM 713 N N . ASN A 1 93 ? 3.341 -1.292 8.651 1.00 95.56 93 ASN A N 1
ATOM 714 C CA . ASN A 1 93 ? 3.692 -2.506 7.902 1.00 95.56 93 ASN A CA 1
ATOM 715 C C . ASN A 1 93 ? 2.928 -2.587 6.575 1.00 95.56 93 ASN A C 1
ATOM 717 O O . ASN A 1 93 ? 3.516 -2.944 5.558 1.00 95.56 93 ASN A O 1
ATOM 721 N N . CYS A 1 94 ? 1.648 -2.204 6.566 1.00 97.06 94 CYS A N 1
ATOM 722 C CA . CYS A 1 94 ? 0.866 -2.083 5.336 1.00 97.06 94 CYS A CA 1
ATOM 723 C C . CYS A 1 94 ? 1.462 -1.028 4.402 1.00 97.06 94 CYS A C 1
ATOM 725 O O . CYS A 1 94 ? 1.702 -1.313 3.228 1.00 97.06 94 CYS A O 1
ATOM 727 N N . ALA A 1 95 ? 1.755 0.167 4.928 1.00 97.44 95 ALA A N 1
ATOM 728 C CA . ALA A 1 95 ? 2.383 1.231 4.152 1.00 97.44 95 ALA A CA 1
ATOM 729 C C . ALA A 1 95 ? 3.730 0.781 3.564 1.00 97.44 95 ALA A C 1
ATOM 731 O O . ALA A 1 95 ? 3.965 0.970 2.374 1.00 97.44 95 ALA A O 1
ATOM 732 N N . SER A 1 96 ? 4.582 0.112 4.347 1.00 97.06 96 SER A N 1
ATOM 733 C CA . SER A 1 96 ? 5.842 -0.459 3.856 1.00 97.06 96 SER A CA 1
ATOM 734 C C . SER A 1 96 ? 5.610 -1.489 2.744 1.00 97.06 96 SER A C 1
ATOM 736 O O . SER A 1 96 ? 6.206 -1.381 1.674 1.00 97.06 96 SER A O 1
ATOM 738 N N . ASN A 1 97 ? 4.698 -2.449 2.926 1.00 97.81 97 ASN A N 1
ATOM 739 C CA . ASN A 1 97 ? 4.396 -3.454 1.901 1.00 97.81 97 ASN A CA 1
ATOM 740 C C . ASN A 1 97 ? 3.895 -2.819 0.589 1.00 97.81 97 ASN A C 1
ATOM 742 O O . ASN A 1 97 ? 4.298 -3.245 -0.493 1.00 97.81 97 ASN A O 1
ATOM 746 N N . LEU A 1 98 ? 3.075 -1.766 0.676 1.00 97.81 98 LEU A N 1
ATOM 747 C CA . LEU A 1 98 ? 2.639 -0.970 -0.476 1.00 97.81 98 LEU A CA 1
ATOM 748 C C . LEU A 1 98 ? 3.798 -0.238 -1.153 1.00 97.81 98 LEU A C 1
ATOM 750 O O . LEU A 1 98 ? 3.931 -0.288 -2.372 1.00 97.81 98 LEU A O 1
ATOM 754 N N . LYS A 1 99 ? 4.667 0.420 -0.383 1.00 98.06 99 LYS A N 1
ATOM 755 C CA . LYS A 1 99 ? 5.859 1.086 -0.925 1.00 98.06 99 LYS A CA 1
ATOM 756 C C . LYS A 1 99 ? 6.773 0.098 -1.636 1.00 98.06 99 LYS A C 1
ATOM 758 O O . LYS A 1 99 ? 7.243 0.385 -2.729 1.00 98.06 99 LYS A O 1
ATOM 763 N N . ARG A 1 100 ? 6.966 -1.093 -1.066 1.00 97.81 100 ARG A N 1
ATOM 764 C CA . ARG A 1 100 ? 7.719 -2.187 -1.693 1.00 97.81 100 ARG A CA 1
ATOM 765 C C . ARG A 1 100 ? 7.088 -2.622 -3.007 1.00 97.81 100 ARG A C 1
ATOM 767 O O . ARG A 1 100 ? 7.800 -2.713 -3.998 1.00 97.81 100 ARG A O 1
ATOM 774 N N . PHE A 1 101 ? 5.769 -2.814 -3.029 1.00 98.25 101 PHE A N 1
ATOM 775 C CA . PHE A 1 101 ? 5.030 -3.123 -4.252 1.00 98.25 101 PHE A CA 1
ATOM 776 C C . PHE A 1 101 ? 5.304 -2.091 -5.351 1.00 98.25 101 PHE A C 1
ATOM 778 O O . PHE A 1 101 ? 5.674 -2.455 -6.465 1.00 98.25 101 PHE A O 1
ATOM 785 N N . TRP A 1 102 ? 5.195 -0.802 -5.024 1.00 97.81 102 TRP A N 1
ATOM 786 C CA . TRP A 1 102 ? 5.400 0.278 -5.988 1.00 97.81 102 TRP A CA 1
ATOM 787 C C . TRP A 1 102 ? 6.871 0.488 -6.372 1.00 97.81 102 TRP A C 1
ATOM 789 O O . TRP A 1 102 ? 7.149 0.798 -7.532 1.00 97.81 102 TRP A O 1
ATOM 799 N N . CYS A 1 103 ? 7.816 0.243 -5.459 1.00 97.81 103 CYS A N 1
ATOM 800 C CA . CYS A 1 103 ? 9.244 0.167 -5.772 1.00 97.81 103 CYS A CA 1
ATOM 801 C C . CYS A 1 103 ? 9.521 -0.953 -6.782 1.00 97.81 103 CYS A C 1
ATOM 803 O O . CYS A 1 103 ? 10.200 -0.709 -7.773 1.00 97.81 103 CYS A O 1
ATOM 805 N N . THR A 1 104 ? 8.980 -2.157 -6.576 1.00 97.81 104 THR A N 1
ATOM 806 C CA . THR A 1 104 ? 9.159 -3.278 -7.509 1.00 97.81 104 THR A CA 1
ATOM 807 C C . THR A 1 104 ? 8.491 -3.001 -8.849 1.00 97.81 104 THR A C 1
ATOM 809 O O . THR A 1 104 ? 9.120 -3.148 -9.889 1.00 97.81 104 THR A O 1
ATOM 812 N N . TYR A 1 105 ? 7.261 -2.487 -8.855 1.00 97.50 105 TYR A N 1
ATOM 813 C CA . TYR A 1 105 ? 6.606 -2.076 -10.096 1.00 97.50 105 TYR A CA 1
ATOM 814 C C . TYR A 1 105 ? 7.442 -1.067 -10.900 1.00 97.50 105 TYR A C 1
ATOM 816 O O . TYR A 1 105 ? 7.540 -1.190 -12.117 1.00 97.50 105 TYR A O 1
ATOM 824 N N . THR A 1 106 ? 8.050 -0.080 -10.238 1.00 96.06 106 THR A N 1
ATOM 825 C CA . THR A 1 106 ? 8.686 1.059 -10.919 1.00 96.06 106 THR A CA 1
ATOM 826 C C . THR A 1 106 ? 10.165 0.831 -11.231 1.00 96.06 106 THR A C 1
ATOM 828 O O . THR A 1 106 ? 10.645 1.286 -12.266 1.00 96.06 106 THR A O 1
ATOM 831 N N . CYS A 1 107 ? 10.903 0.169 -10.339 1.00 96.75 107 CYS A N 1
ATOM 832 C CA . CYS A 1 107 ? 12.367 0.140 -10.353 1.00 96.75 107 CYS A CA 1
ATOM 833 C C . CYS A 1 107 ? 12.983 -1.235 -10.609 1.00 96.75 107 CYS A C 1
ATOM 835 O O . CYS A 1 107 ? 14.197 -1.280 -10.827 1.00 96.75 107 CYS A O 1
ATOM 837 N N . ASP A 1 108 ? 12.210 -2.327 -10.567 1.00 96.50 108 ASP A N 1
ATOM 838 C CA . ASP A 1 108 ? 12.773 -3.672 -10.705 1.00 96.50 108 ASP A CA 1
ATOM 839 C C . ASP A 1 108 ? 13.549 -3.821 -12.023 1.00 96.50 108 ASP A C 1
ATOM 841 O O . ASP A 1 108 ? 13.029 -3.434 -13.069 1.00 96.50 108 ASP A O 1
ATOM 845 N N . PRO A 1 109 ? 14.783 -4.355 -12.013 1.00 95.38 109 PRO A N 1
ATOM 846 C CA . PRO A 1 109 ? 15.578 -4.499 -13.231 1.00 95.38 109 PRO A CA 1
ATOM 847 C C . PRO A 1 109 ? 14.956 -5.447 -14.268 1.00 95.38 109 PRO A C 1
ATOM 849 O O . PRO A 1 109 ? 15.301 -5.358 -15.444 1.00 95.38 109 PRO A O 1
ATOM 852 N N . ASN A 1 110 ? 14.044 -6.332 -13.860 1.00 95.12 110 ASN A N 1
ATOM 853 C CA . ASN A 1 110 ? 13.324 -7.254 -14.737 1.00 95.12 110 ASN A CA 1
ATOM 854 C C . ASN A 1 110 ? 11.848 -6.845 -14.889 1.00 95.12 110 ASN A C 1
ATOM 856 O O . ASN A 1 110 ? 10.977 -7.686 -15.090 1.00 95.12 110 ASN A O 1
ATOM 860 N N . GLN A 1 111 ? 11.543 -5.547 -14.791 1.00 95.19 111 GLN A N 1
ATOM 861 C CA . GLN A 1 111 ? 10.177 -5.015 -14.859 1.00 95.19 111 GLN A CA 1
ATOM 862 C C . GLN A 1 111 ? 9.366 -5.538 -16.061 1.00 95.19 111 GLN A C 1
ATOM 864 O O . GLN A 1 111 ? 8.155 -5.732 -15.948 1.00 95.19 111 GLN A O 1
ATOM 869 N N . SER A 1 112 ? 10.003 -5.778 -17.212 1.00 94.62 112 SER A N 1
ATOM 870 C CA . SER A 1 112 ? 9.321 -6.291 -18.413 1.00 94.62 112 SER A CA 1
ATOM 871 C C . SER A 1 112 ? 8.767 -7.714 -18.294 1.00 94.62 112 SER A C 1
ATOM 873 O O . SER A 1 112 ? 7.930 -8.092 -19.114 1.00 94.62 112 SER A O 1
ATOM 875 N N . ASP A 1 113 ? 9.161 -8.477 -17.273 1.00 95.75 113 ASP A N 1
ATOM 876 C CA . ASP A 1 113 ? 8.613 -9.812 -17.024 1.00 95.75 113 ASP A CA 1
ATOM 877 C C . ASP A 1 113 ? 7.139 -9.755 -16.598 1.00 95.75 113 ASP A C 1
ATOM 879 O O . ASP A 1 113 ? 6.350 -10.633 -16.949 1.00 95.75 113 ASP A O 1
ATOM 883 N N . PHE A 1 114 ? 6.748 -8.695 -15.887 1.00 97.25 114 PHE A N 1
ATOM 884 C CA . PHE A 1 114 ? 5.409 -8.554 -15.315 1.00 97.25 114 PHE A CA 1
ATOM 885 C C . PHE A 1 114 ? 4.688 -7.261 -15.702 1.00 97.25 114 PHE A C 1
ATOM 887 O O . PHE A 1 114 ? 3.500 -7.130 -15.406 1.00 97.25 114 PHE A O 1
ATOM 894 N N . VAL A 1 115 ? 5.347 -6.305 -16.361 1.00 96.38 115 VAL A N 1
ATOM 895 C CA . VAL A 1 115 ? 4.719 -5.076 -16.863 1.00 96.38 115 VAL A CA 1
ATOM 896 C C . VAL A 1 115 ? 4.670 -5.088 -18.385 1.00 96.38 115 VAL A C 1
ATOM 898 O O . VAL A 1 115 ? 5.681 -5.238 -19.065 1.00 96.38 115 VAL A O 1
ATOM 901 N N . VAL A 1 116 ? 3.479 -4.846 -18.925 1.00 94.38 116 VAL A N 1
ATOM 902 C CA . VAL A 1 116 ? 3.229 -4.717 -20.359 1.00 94.38 116 VAL A CA 1
ATOM 903 C C . VAL A 1 116 ? 2.673 -3.330 -20.645 1.00 94.38 116 VAL A C 1
ATOM 905 O O . VAL A 1 116 ? 1.646 -2.933 -20.094 1.00 94.38 116 VAL A O 1
ATOM 908 N N . ILE A 1 117 ? 3.339 -2.604 -21.538 1.00 92.81 117 ILE A N 1
ATOM 909 C CA . ILE A 1 117 ? 2.908 -1.281 -21.989 1.00 92.81 117 ILE A CA 1
ATOM 910 C C . ILE A 1 117 ? 2.101 -1.429 -23.276 1.00 92.81 117 ILE A C 1
ATOM 912 O O . ILE A 1 117 ? 2.506 -2.127 -24.208 1.00 92.81 117 ILE A O 1
ATOM 916 N N . GLY A 1 118 ? 0.945 -0.774 -23.328 1.00 91.69 118 GLY A N 1
ATOM 917 C CA . GLY A 1 118 ? 0.117 -0.708 -24.521 1.00 91.69 118 GLY A CA 1
ATOM 918 C C . GLY A 1 118 ? 0.843 0.001 -25.673 1.00 91.69 118 GLY A C 1
ATOM 919 O O . GLY A 1 118 ? 1.687 0.871 -25.451 1.00 91.69 118 GLY A O 1
ATOM 920 N N . PRO A 1 119 ? 0.506 -0.322 -26.932 1.00 88.31 119 PRO A N 1
ATOM 921 C CA . PRO A 1 119 ? 1.244 0.167 -28.099 1.00 88.31 119 PRO A CA 1
ATOM 922 C C . PRO A 1 119 ? 1.137 1.685 -28.300 1.00 88.31 119 PRO A C 1
ATOM 924 O O . PRO A 1 119 ? 1.944 2.273 -29.019 1.00 88.31 119 PRO A O 1
ATOM 927 N N . LYS A 1 120 ? 0.107 2.320 -27.729 1.00 89.06 120 LYS A N 1
ATOM 928 C CA . LYS A 1 120 ? -0.153 3.758 -27.827 1.00 89.06 120 LYS A CA 1
ATOM 929 C C . LYS A 1 120 ? -0.772 4.265 -26.522 1.00 89.06 120 LYS A C 1
ATOM 931 O O . LYS A 1 120 ? -1.481 3.498 -25.869 1.00 89.06 120 LYS A O 1
ATOM 936 N N . PRO A 1 121 ? -0.563 5.546 -26.172 1.00 91.06 121 PRO A N 1
ATOM 937 C CA . PRO A 1 121 ? -1.321 6.190 -25.111 1.00 91.06 121 PRO A CA 1
ATOM 938 C C . PRO A 1 121 ? -2.819 6.145 -25.416 1.00 91.06 121 PRO A C 1
ATOM 940 O O . PRO A 1 121 ? -3.229 6.201 -26.579 1.00 91.06 121 PRO A O 1
ATOM 943 N N . ILE A 1 122 ? -3.622 6.069 -24.365 1.00 93.81 122 ILE A N 1
ATOM 944 C CA . ILE A 1 122 ? -5.079 6.079 -24.438 1.00 93.81 122 ILE A CA 1
ATOM 945 C C . ILE A 1 122 ? -5.619 7.377 -23.849 1.00 93.81 122 ILE A C 1
ATOM 947 O O . ILE A 1 122 ? -4.970 8.029 -23.033 1.00 93.81 122 ILE A O 1
ATOM 951 N N . VAL A 1 123 ? -6.819 7.755 -24.273 1.00 94.69 123 VAL A N 1
ATOM 952 C CA . VAL A 1 123 ? -7.525 8.919 -23.744 1.00 94.69 123 VAL A CA 1
ATOM 953 C C . VAL A 1 123 ? -8.571 8.420 -22.756 1.00 94.69 123 VAL A C 1
ATOM 955 O O . VAL A 1 123 ? -9.448 7.645 -23.134 1.00 94.69 123 VAL A O 1
ATOM 958 N N . VAL A 1 124 ? -8.463 8.841 -21.498 1.00 94.31 124 VAL A N 1
ATOM 959 C CA . VAL A 1 124 ? -9.387 8.461 -20.420 1.00 94.31 124 VAL A CA 1
ATOM 960 C C . VAL A 1 124 ? -10.090 9.697 -19.859 1.00 94.31 124 VAL A C 1
ATOM 962 O O . VAL A 1 124 ? -9.495 10.778 -19.859 1.00 94.31 124 VAL A O 1
ATOM 965 N N . PRO A 1 125 ? -11.338 9.580 -19.373 1.00 94.38 125 PRO A N 1
ATOM 966 C CA . PRO A 1 125 ? -11.981 10.656 -18.626 1.00 94.38 125 PRO A CA 1
ATOM 967 C C . PRO A 1 125 ? -11.160 11.018 -17.384 1.00 94.38 125 PRO A C 1
ATOM 969 O O . PRO A 1 125 ? -10.623 10.134 -16.711 1.00 94.38 125 PRO A O 1
ATOM 972 N N . ASN A 1 126 ? -11.055 12.307 -17.078 1.00 91.62 126 ASN A N 1
ATOM 973 C CA . ASN A 1 126 ? -10.383 12.774 -15.875 1.00 91.62 126 ASN A CA 1
ATOM 974 C C . ASN A 1 126 ? -11.252 12.449 -14.640 1.00 91.62 126 ASN A C 1
ATOM 976 O O . ASN A 1 126 ? -12.399 12.890 -14.559 1.00 91.62 126 ASN A O 1
ATOM 980 N N . PRO A 1 127 ? -10.746 11.678 -13.660 1.00 88.06 127 PRO A N 1
ATOM 981 C CA . PRO A 1 127 ? -11.544 11.289 -12.500 1.00 88.06 127 PRO A CA 1
ATOM 982 C C . PRO A 1 127 ? -11.795 12.442 -11.514 1.00 88.06 127 PRO A C 1
ATOM 984 O O . PRO A 1 127 ? -12.641 12.299 -10.638 1.00 88.06 127 PRO A O 1
ATOM 987 N N . ILE A 1 128 ? -11.079 13.570 -11.628 1.00 88.62 128 ILE A N 1
ATOM 988 C CA . ILE A 1 128 ? -11.223 14.721 -10.718 1.00 88.62 128 ILE A CA 1
ATOM 989 C C . ILE A 1 128 ? -12.429 15.593 -11.085 1.00 88.62 128 ILE A C 1
ATOM 991 O O . ILE A 1 128 ? -13.039 16.184 -10.199 1.00 88.62 128 ILE A O 1
ATOM 995 N N . ASP A 1 129 ? -12.780 15.686 -12.368 1.00 90.69 129 ASP A N 1
ATOM 996 C CA . ASP A 1 129 ? -13.823 16.589 -12.871 1.00 90.69 129 ASP A CA 1
ATOM 997 C C . ASP A 1 129 ? -15.045 15.848 -13.429 1.00 90.69 129 ASP A C 1
ATOM 999 O O . ASP A 1 129 ? -15.724 16.339 -14.330 1.00 90.69 129 ASP A O 1
ATOM 1003 N N . GLU A 1 130 ? -15.301 14.645 -12.906 1.00 85.50 130 GLU A N 1
ATOM 1004 C CA . GLU A 1 130 ? -16.413 13.778 -13.318 1.00 85.50 130 GLU A CA 1
ATOM 1005 C C . GLU A 1 130 ? -16.424 13.482 -14.834 1.00 85.50 130 GLU A C 1
ATOM 1007 O O . GLU A 1 130 ? -17.464 13.185 -15.423 1.00 85.50 130 GLU A O 1
ATOM 1012 N N . GLY A 1 131 ? -15.251 13.529 -15.476 1.00 85.19 131 GLY A N 1
ATOM 1013 C CA . GLY A 1 131 ? -15.084 13.274 -16.904 1.00 85.19 131 GLY A CA 1
ATOM 1014 C C . GLY A 1 131 ? -15.371 14.474 -17.806 1.00 85.19 131 GLY A C 1
ATOM 1015 O O . GLY A 1 131 ? -15.507 14.287 -19.017 1.00 85.19 131 GLY A O 1
ATOM 1016 N N . ALA A 1 132 ? -15.451 15.691 -17.260 1.00 90.81 132 ALA A N 1
ATOM 1017 C CA . ALA A 1 132 ? -15.594 16.912 -18.052 1.00 90.81 132 ALA A CA 1
ATOM 1018 C C . ALA A 1 132 ? -14.383 17.155 -18.970 1.00 90.81 132 ALA A C 1
ATOM 1020 O O . ALA A 1 132 ? -14.532 17.716 -20.059 1.00 90.81 132 ALA A O 1
ATOM 1021 N N . THR A 1 133 ? -13.193 16.705 -18.564 1.00 94.50 133 THR A N 1
ATOM 1022 C CA . THR A 1 133 ? -11.992 16.696 -19.404 1.00 94.50 133 THR A CA 1
ATOM 1023 C C . THR A 1 133 ? -11.462 15.284 -19.613 1.00 94.50 133 THR A C 1
ATOM 1025 O O . THR A 1 133 ? -11.827 14.328 -18.927 1.00 94.50 133 THR A O 1
ATOM 1028 N N . THR A 1 134 ? -10.584 15.138 -20.603 1.00 95.00 134 THR A N 1
ATOM 1029 C CA . THR A 1 134 ? -9.911 13.875 -20.900 1.00 95.00 134 THR A CA 1
ATOM 1030 C C . THR A 1 134 ? -8.408 14.009 -20.737 1.00 95.00 134 THR A C 1
ATOM 1032 O O . THR A 1 134 ? -7.821 15.005 -21.163 1.00 95.00 134 THR A O 1
ATOM 1035 N N . LEU A 1 135 ? -7.774 12.974 -20.200 1.00 92.81 135 LEU A N 1
ATOM 1036 C CA . LEU A 1 135 ? -6.331 12.881 -20.035 1.00 92.81 135 LEU A CA 1
ATOM 1037 C C . LEU A 1 135 ? -5.772 11.858 -21.019 1.00 92.81 135 LEU A C 1
ATOM 1039 O O . LEU A 1 135 ? -6.332 10.777 -21.192 1.00 92.81 135 LEU A O 1
ATOM 1043 N N . THR A 1 136 ? -4.653 12.194 -21.660 1.00 92.81 136 THR A N 1
ATOM 1044 C CA . THR A 1 136 ? -3.873 11.213 -22.423 1.00 92.81 136 THR A CA 1
ATOM 1045 C C . THR A 1 136 ? -2.909 10.530 -21.467 1.00 92.81 136 THR A C 1
ATOM 1047 O O . THR A 1 136 ? -2.036 11.187 -20.905 1.00 92.81 136 THR A O 1
ATOM 1050 N N . VAL A 1 137 ? -3.075 9.225 -21.282 1.00 92.94 137 VAL A N 1
ATOM 1051 C CA . VAL A 1 137 ? -2.317 8.423 -20.318 1.00 92.94 137 VAL A CA 1
ATOM 1052 C C . VAL A 1 137 ? -1.686 7.211 -20.984 1.00 92.94 137 VAL A C 1
ATOM 1054 O O . VAL A 1 137 ? -2.160 6.721 -22.011 1.00 92.94 137 VAL A O 1
ATOM 1057 N N . GLN A 1 138 ? -0.604 6.709 -20.402 1.00 92.75 138 GLN A N 1
ATOM 1058 C CA . GLN A 1 138 ? 0.006 5.459 -20.836 1.00 92.75 138 GLN A CA 1
ATOM 1059 C C . GLN A 1 138 ? -0.872 4.280 -20.410 1.00 92.75 138 GLN A C 1
ATOM 1061 O O . GLN A 1 138 ? -1.288 4.192 -19.255 1.00 92.75 138 GLN A O 1
ATOM 1066 N N . ASP A 1 139 ? -1.155 3.378 -21.345 1.00 94.38 139 ASP A N 1
ATOM 1067 C CA . ASP A 1 139 ? -1.881 2.148 -21.054 1.00 94.38 139 ASP A CA 1
ATOM 1068 C C . ASP A 1 139 ? -0.916 1.102 -20.490 1.00 94.38 139 ASP A C 1
ATOM 1070 O O . ASP A 1 139 ? 0.049 0.737 -21.164 1.00 94.38 139 ASP A O 1
ATOM 1074 N N . VAL A 1 140 ? -1.142 0.639 -19.264 1.00 95.69 140 VAL A N 1
ATOM 1075 C CA . VAL A 1 140 ? -0.243 -0.294 -18.578 1.00 95.69 140 VAL A CA 1
ATOM 1076 C C . VAL A 1 140 ? -1.029 -1.493 -18.076 1.00 95.69 140 VAL A C 1
ATOM 1078 O O . VAL A 1 140 ? -2.094 -1.361 -17.483 1.00 95.69 140 VAL A O 1
ATOM 1081 N N . SER A 1 141 ? -0.485 -2.686 -18.279 1.00 97.31 141 SER A N 1
ATOM 1082 C CA . SER A 1 141 ? -0.998 -3.922 -17.710 1.00 97.31 141 SER A CA 1
ATOM 1083 C C . SER A 1 141 ? 0.081 -4.558 -16.848 1.00 97.31 141 SER A C 1
ATOM 1085 O O . SER A 1 141 ? 1.166 -4.843 -17.341 1.00 97.31 141 SER A O 1
ATOM 1087 N N . ILE A 1 142 ? -0.226 -4.823 -15.584 1.00 98.06 142 ILE A N 1
ATOM 1088 C CA . ILE A 1 142 ? 0.680 -5.510 -14.662 1.00 98.06 142 ILE A CA 1
ATOM 1089 C C . ILE A 1 142 ? 0.151 -6.909 -14.365 1.00 98.06 142 ILE A C 1
ATOM 1091 O O . ILE A 1 142 ? -1.050 -7.086 -14.169 1.00 98.06 142 ILE A O 1
ATOM 1095 N N . LEU A 1 143 ? 1.027 -7.906 -14.354 1.00 98.50 143 LEU A N 1
ATOM 1096 C CA . LEU A 1 143 ? 0.716 -9.273 -13.956 1.00 98.50 143 LEU A CA 1
ATOM 1097 C C . LEU A 1 143 ? 1.253 -9.501 -12.545 1.00 98.50 143 LEU A C 1
ATOM 1099 O O . LEU A 1 143 ? 2.457 -9.455 -12.330 1.00 98.50 143 LEU A O 1
ATOM 1103 N N . VAL A 1 144 ? 0.373 -9.741 -11.581 1.00 98.56 144 VAL A N 1
ATOM 1104 C CA . VAL A 1 144 ? 0.734 -9.853 -10.165 1.00 98.56 144 VAL A CA 1
ATOM 1105 C C . VAL A 1 144 ? 0.400 -11.242 -9.648 1.00 98.56 144 VAL A C 1
ATOM 1107 O O . VAL A 1 144 ? -0.614 -11.838 -10.021 1.00 98.56 144 VAL A O 1
ATOM 1110 N N . ASP A 1 145 ? 1.257 -11.758 -8.776 1.00 98.44 145 ASP A N 1
ATOM 1111 C CA . ASP A 1 145 ? 1.023 -13.026 -8.111 1.00 98.44 145 ASP A CA 1
ATOM 1112 C C . ASP A 1 145 ? -0.155 -12.903 -7.135 1.00 98.44 145 ASP A C 1
ATOM 1114 O O . ASP A 1 145 ? -0.197 -12.010 -6.287 1.00 98.44 145 ASP A O 1
ATOM 1118 N N . SER A 1 146 ? -1.124 -13.810 -7.249 1.00 98.00 146 SER A N 1
ATOM 1119 C CA . SER A 1 146 ? -2.343 -13.779 -6.436 1.00 98.00 146 SER A CA 1
ATOM 1120 C C . SER A 1 146 ? -2.037 -13.788 -4.935 1.00 98.00 146 SER A C 1
ATOM 1122 O O . SER A 1 146 ? -2.724 -13.106 -4.173 1.00 98.00 146 SER A O 1
ATOM 1124 N N . GLN A 1 147 ? -1.006 -14.525 -4.501 1.00 97.81 147 GLN A N 1
ATOM 1125 C CA . GLN A 1 147 ? -0.635 -14.604 -3.087 1.00 97.81 147 GLN A CA 1
ATOM 1126 C C . GLN A 1 147 ? -0.059 -13.274 -2.591 1.00 97.81 147 GLN A C 1
ATOM 1128 O O . GLN A 1 147 ? -0.489 -12.767 -1.557 1.00 97.81 147 GLN A O 1
ATOM 1133 N N . THR A 1 148 ? 0.822 -12.658 -3.379 1.00 97.62 148 THR A N 1
ATOM 1134 C CA . THR A 1 148 ? 1.367 -11.319 -3.123 1.00 97.62 148 THR A CA 1
ATOM 1135 C C . THR A 1 148 ? 0.255 -10.291 -2.903 1.00 97.62 148 THR A C 1
ATOM 1137 O O . THR A 1 148 ? 0.306 -9.520 -1.946 1.00 97.62 148 THR A O 1
ATOM 1140 N N . VAL A 1 149 ? -0.789 -10.292 -3.737 1.00 97.50 149 VAL A N 1
ATOM 1141 C CA . VAL A 1 149 ? -1.914 -9.350 -3.591 1.00 97.50 149 VAL A CA 1
ATOM 1142 C C . VAL A 1 149 ? -2.720 -9.616 -2.327 1.00 97.50 149 VAL A C 1
ATOM 1144 O O . VAL A 1 149 ? -3.084 -8.671 -1.628 1.00 97.50 149 VAL A O 1
ATOM 1147 N N . CYS A 1 150 ? -2.988 -10.885 -2.018 1.00 97.44 150 CYS A N 1
ATOM 1148 C CA . CYS A 1 150 ? -3.684 -11.274 -0.795 1.00 97.44 150 CYS A CA 1
ATOM 1149 C C . CYS A 1 150 ? -2.920 -10.846 0.460 1.00 97.44 150 CYS A C 1
ATOM 1151 O O . CYS A 1 150 ? -3.538 -10.306 1.373 1.00 97.44 150 CYS A O 1
ATOM 1153 N N . ASP A 1 151 ? -1.604 -11.041 0.488 1.00 96.81 151 ASP A N 1
ATOM 1154 C CA . ASP A 1 151 ? -0.752 -10.725 1.637 1.00 96.81 151 ASP A CA 1
ATOM 1155 C C . ASP A 1 151 ? -0.545 -9.212 1.818 1.00 96.81 151 ASP A C 1
ATOM 1157 O O . ASP A 1 151 ? -0.557 -8.702 2.940 1.00 96.81 151 ASP A O 1
ATOM 1161 N N . VAL A 1 152 ? -0.402 -8.454 0.724 1.00 97.25 152 VAL A N 1
ATOM 1162 C CA . VAL A 1 152 ? -0.391 -6.984 0.805 1.00 97.25 152 VAL A CA 1
ATOM 1163 C C . VAL A 1 152 ? -1.748 -6.491 1.309 1.00 97.25 152 VAL A C 1
ATOM 1165 O O . VAL A 1 152 ? -1.803 -5.708 2.258 1.00 97.25 152 VAL A O 1
ATOM 1168 N N . TRP A 1 153 ? -2.850 -6.973 0.725 1.00 97.38 153 TRP A N 1
ATOM 1169 C CA . TRP A 1 153 ? -4.196 -6.565 1.119 1.00 97.38 153 TRP A CA 1
ATOM 1170 C C . TRP A 1 153 ? -4.519 -6.937 2.566 1.00 97.38 153 TRP A C 1
ATOM 1172 O O . TRP A 1 153 ? -5.058 -6.100 3.283 1.00 97.38 153 TRP A O 1
ATOM 1182 N N . SER A 1 154 ? -4.174 -8.141 3.029 1.00 96.31 154 SER A N 1
ATOM 1183 C CA . SER A 1 154 ? -4.446 -8.576 4.406 1.00 96.31 154 SER A CA 1
ATOM 1184 C C . SER A 1 154 ? -3.762 -7.677 5.436 1.00 96.31 154 SER A C 1
ATOM 1186 O O . SER A 1 154 ? -4.345 -7.400 6.482 1.00 96.31 154 SER A O 1
ATOM 1188 N N . SER A 1 155 ? -2.579 -7.142 5.110 1.00 96.44 155 SER A N 1
ATOM 1189 C CA . SER A 1 155 ? -1.898 -6.176 5.973 1.00 96.44 155 SER A CA 1
ATOM 1190 C C . SER A 1 155 ? -2.625 -4.824 6.062 1.00 96.44 155 SER A C 1
ATOM 1192 O O . SER A 1 155 ? -2.484 -4.111 7.055 1.00 96.44 155 SER A O 1
ATOM 1194 N N . CYS A 1 156 ? -3.433 -4.487 5.052 1.00 97.25 156 CYS A N 1
ATOM 1195 C CA . CYS A 1 156 ? -4.055 -3.178 4.855 1.00 97.25 156 CYS A CA 1
ATOM 1196 C C . CYS A 1 156 ? -5.579 -3.143 5.042 1.00 97.25 156 CYS A C 1
ATOM 1198 O O . CYS A 1 156 ? -6.153 -2.058 5.156 1.00 97.25 156 CYS A O 1
ATOM 1200 N N . ASN A 1 157 ? -6.260 -4.289 5.028 1.00 96.81 157 ASN A N 1
ATOM 1201 C CA . ASN A 1 157 ? -7.713 -4.373 4.852 1.00 96.81 157 ASN A CA 1
ATOM 1202 C C . ASN A 1 157 ? -8.542 -3.759 5.993 1.00 96.81 157 ASN A C 1
ATOM 1204 O O . ASN A 1 157 ? -9.704 -3.414 5.771 1.00 96.81 157 ASN A O 1
ATOM 1208 N N . LEU A 1 158 ? -7.955 -3.601 7.182 1.00 96.38 158 LEU A N 1
ATOM 1209 C CA . LEU A 1 158 ? -8.577 -2.954 8.337 1.00 96.38 158 LEU A CA 1
ATOM 1210 C C . LEU A 1 158 ? -8.134 -1.496 8.532 1.00 96.38 158 LEU A C 1
ATOM 1212 O O . LEU A 1 158 ? -8.620 -0.830 9.441 1.00 96.38 158 LEU A O 1
ATOM 1216 N N . THR A 1 159 ? -7.263 -0.954 7.676 1.00 96.75 159 THR A N 1
ATOM 1217 C CA . THR A 1 159 ? -6.911 0.472 7.751 1.00 96.75 159 THR A CA 1
ATOM 1218 C C . THR A 1 159 ? -8.156 1.355 7.544 1.00 96.75 159 THR A C 1
ATOM 1220 O O . THR A 1 159 ? -9.059 0.983 6.779 1.00 96.75 159 THR A O 1
ATOM 1223 N N . PRO A 1 160 ? -8.242 2.539 8.185 1.00 95.88 160 PRO A N 1
ATOM 1224 C CA . PRO A 1 160 ? -9.421 3.404 8.087 1.00 95.88 160 PRO A CA 1
ATOM 1225 C C . PRO A 1 160 ? -9.822 3.723 6.642 1.00 95.88 160 PRO A C 1
ATOM 1227 O O . PRO A 1 160 ? -11.000 3.683 6.301 1.00 95.88 160 PRO A O 1
ATOM 1230 N N . TYR A 1 161 ? -8.848 3.965 5.765 1.00 96.00 161 TYR A N 1
ATOM 1231 C CA . TYR A 1 161 ? -9.128 4.259 4.364 1.00 96.00 161 TYR A CA 1
ATOM 1232 C C . TYR A 1 161 ? -9.647 3.034 3.594 1.00 96.00 161 TYR A C 1
ATOM 1234 O O . TYR A 1 161 ? -10.707 3.104 2.969 1.00 96.00 161 TYR A O 1
ATOM 1242 N N . ALA A 1 162 ? -8.975 1.879 3.697 1.00 96.31 162 ALA A N 1
ATOM 1243 C CA . ALA A 1 162 ? -9.409 0.654 3.014 1.00 96.31 162 ALA A CA 1
ATOM 1244 C C . ALA A 1 162 ? -10.786 0.165 3.491 1.00 96.31 162 ALA A C 1
ATOM 1246 O O . ALA A 1 162 ? -11.558 -0.415 2.723 1.00 96.31 162 ALA A O 1
ATOM 1247 N N . THR A 1 163 ? -11.129 0.419 4.756 1.00 96.06 163 THR A N 1
ATOM 1248 C CA . THR A 1 163 ? -12.441 0.065 5.306 1.00 96.06 163 THR A CA 1
ATOM 1249 C C . THR A 1 163 ? -13.557 1.015 4.867 1.00 96.06 163 THR A C 1
ATOM 1251 O O . THR A 1 163 ? -14.709 0.581 4.806 1.00 96.06 163 THR A O 1
ATOM 1254 N N . GLN A 1 164 ? -13.252 2.263 4.516 1.00 96.50 164 GLN A N 1
ATOM 1255 C CA . GLN A 1 164 ? -14.236 3.234 4.027 1.00 96.50 164 GLN A CA 1
ATOM 1256 C C . GLN A 1 164 ? -14.501 3.100 2.522 1.00 96.50 164 GLN A C 1
ATOM 1258 O O . GLN A 1 164 ? -15.633 3.279 2.074 1.00 96.50 164 GLN A O 1
ATOM 1263 N N . VAL A 1 165 ? -13.486 2.740 1.734 1.00 96.38 165 VAL A N 1
ATOM 1264 C CA . VAL A 1 165 ? -13.604 2.629 0.274 1.00 96.38 165 VAL A CA 1
ATOM 1265 C C . VAL A 1 165 ? -14.154 1.254 -0.120 1.00 96.38 165 VAL A C 1
ATOM 1267 O O . VAL A 1 165 ? -13.486 0.231 0.020 1.00 96.38 165 VAL A O 1
ATOM 1270 N N . SER A 1 166 ? -15.372 1.210 -0.670 1.00 96.62 166 SER A N 1
ATOM 1271 C CA . SER A 1 166 ? -16.038 -0.045 -1.066 1.00 96.62 166 SER A CA 1
ATOM 1272 C C . SER A 1 166 ? -15.253 -0.845 -2.114 1.00 96.62 166 SER A C 1
ATOM 1274 O O . SER A 1 166 ? -15.212 -2.074 -2.048 1.00 96.62 166 SER A O 1
ATOM 1276 N N . ALA A 1 167 ? -14.567 -0.163 -3.034 1.00 96.12 167 ALA A N 1
ATOM 1277 C CA . ALA A 1 167 ? -13.728 -0.799 -4.048 1.00 96.12 167 ALA A CA 1
ATOM 1278 C C . ALA A 1 167 ? -12.528 -1.557 -3.446 1.00 96.12 167 ALA A C 1
ATOM 1280 O O . ALA A 1 167 ? -12.058 -2.519 -4.040 1.00 96.12 167 ALA A O 1
ATOM 1281 N N . MET A 1 168 ? -12.062 -1.190 -2.247 1.00 97.38 168 MET A N 1
ATOM 1282 C CA . MET A 1 168 ? -10.898 -1.799 -1.589 1.00 97.38 168 MET A CA 1
ATOM 1283 C C . MET A 1 168 ? -11.224 -3.041 -0.746 1.00 97.38 168 MET A C 1
ATOM 1285 O O . MET A 1 168 ? -10.340 -3.630 -0.121 1.00 97.38 168 MET A O 1
ATOM 1289 N N . LYS A 1 169 ? -12.489 -3.475 -0.723 1.00 96.31 169 LYS A N 1
ATOM 1290 C CA . LYS A 1 169 ? -12.959 -4.579 0.133 1.00 96.31 169 LYS A CA 1
ATOM 1291 C C . LYS A 1 169 ? -12.453 -5.960 -0.272 1.00 96.31 169 LYS A C 1
ATOM 1293 O O . LYS A 1 169 ? -12.660 -6.914 0.469 1.00 96.31 169 LYS A O 1
ATOM 1298 N N . THR A 1 170 ? -11.807 -6.076 -1.427 1.00 97.50 170 THR A N 1
ATOM 1299 C CA . THR A 1 170 ? -11.212 -7.323 -1.913 1.00 97.50 170 THR A CA 1
ATOM 1300 C C . THR A 1 170 ? -9.754 -7.086 -2.310 1.00 97.50 170 THR A C 1
ATOM 1302 O O . THR A 1 170 ? -9.424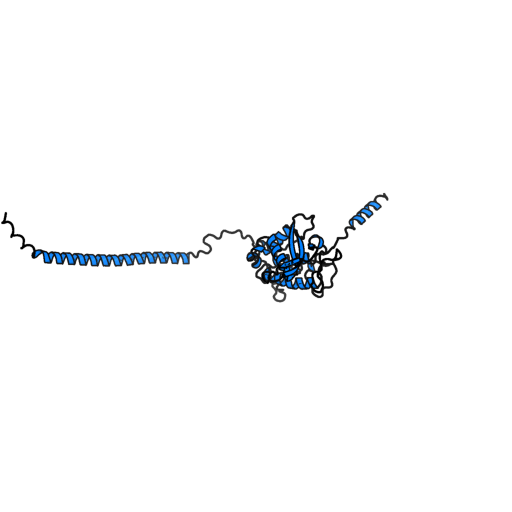 -5.963 -2.700 1.00 97.50 170 THR A O 1
ATOM 1305 N N . PRO A 1 171 ? -8.889 -8.120 -2.285 1.00 97.56 171 PRO A N 1
ATOM 1306 C CA . PRO A 1 171 ? -7.500 -7.990 -2.730 1.00 97.56 171 PRO A CA 1
ATOM 1307 C C . PRO A 1 171 ? -7.376 -7.419 -4.150 1.00 97.56 171 PRO A C 1
ATOM 1309 O O . PRO A 1 171 ? -6.585 -6.510 -4.401 1.00 97.56 171 PRO A O 1
ATOM 1312 N N . ALA A 1 172 ? -8.215 -7.898 -5.074 1.00 97.06 172 ALA A N 1
ATOM 1313 C CA . ALA A 1 172 ? -8.211 -7.429 -6.454 1.00 97.06 172 ALA A CA 1
ATOM 1314 C C . ALA A 1 172 ? -8.684 -5.970 -6.574 1.00 97.06 172 ALA A C 1
ATOM 1316 O O . ALA A 1 172 ? -8.034 -5.131 -7.202 1.00 97.06 172 ALA A O 1
ATOM 1317 N N . GLY A 1 173 ? -9.800 -5.642 -5.919 1.00 97.56 173 GLY A N 1
ATOM 1318 C CA . GLY A 1 173 ? -10.338 -4.286 -5.922 1.00 97.56 173 GLY A CA 1
ATOM 1319 C C . GLY A 1 173 ? -9.382 -3.267 -5.292 1.00 97.56 173 GLY A C 1
ATOM 1320 O O . GLY A 1 173 ? -9.276 -2.145 -5.777 1.00 97.56 173 GLY A O 1
ATOM 1321 N N . PHE A 1 174 ? -8.608 -3.677 -4.284 1.00 97.69 174 PHE A N 1
ATOM 1322 C CA . PHE A 1 174 ? -7.617 -2.836 -3.619 1.00 97.69 174 PHE A CA 1
ATOM 1323 C C . PHE A 1 174 ? -6.515 -2.328 -4.558 1.00 97.69 174 PHE A C 1
ATOM 1325 O O . PHE A 1 174 ? -6.290 -1.119 -4.636 1.00 97.69 174 PHE A O 1
ATOM 1332 N N . LEU A 1 175 ? -5.852 -3.218 -5.306 1.00 97.06 175 LEU A N 1
ATOM 1333 C CA . LEU A 1 175 ? -4.832 -2.794 -6.274 1.00 97.06 175 LEU A CA 1
ATOM 1334 C C . LEU A 1 175 ? -5.445 -2.146 -7.518 1.00 97.06 175 LEU A C 1
ATOM 1336 O O . LEU A 1 175 ? -4.880 -1.189 -8.040 1.00 97.06 175 LEU A O 1
ATOM 1340 N N . SER A 1 176 ? -6.616 -2.611 -7.965 1.00 96.12 176 SER A N 1
ATOM 1341 C CA . SER A 1 176 ? -7.315 -2.000 -9.104 1.00 96.12 176 SER A CA 1
ATOM 1342 C C . SER A 1 176 ? -7.702 -0.547 -8.816 1.00 96.12 176 SER A C 1
ATOM 1344 O O . SER A 1 176 ? -7.550 0.315 -9.676 1.00 96.12 176 SER A O 1
ATOM 1346 N N . PHE A 1 177 ? -8.141 -0.248 -7.589 1.00 95.81 177 PHE A N 1
ATOM 1347 C CA . PHE A 1 177 ? -8.436 1.119 -7.170 1.00 95.81 177 PHE A CA 1
ATOM 1348 C C . PHE A 1 177 ? -7.179 1.993 -7.173 1.00 95.81 177 PHE A C 1
ATOM 1350 O O . PHE A 1 177 ? -7.216 3.116 -7.670 1.00 95.81 177 PHE A O 1
ATOM 1357 N N . GLN A 1 178 ? -6.050 1.498 -6.663 1.00 95.00 178 GLN A N 1
ATOM 1358 C CA . GLN A 1 178 ? -4.796 2.256 -6.725 1.00 95.00 178 GLN A CA 1
ATOM 1359 C C . GLN A 1 178 ? -4.347 2.492 -8.175 1.00 95.00 178 GLN A C 1
ATOM 1361 O O . GLN A 1 178 ? -3.985 3.612 -8.526 1.00 95.00 178 GLN A O 1
ATOM 1366 N N . GLY A 1 179 ? -4.464 1.478 -9.039 1.00 94.31 179 GLY A N 1
ATOM 1367 C CA . GLY A 1 179 ? -4.178 1.601 -10.469 1.00 94.31 179 GLY A CA 1
ATOM 1368 C C . GLY A 1 179 ? -5.075 2.610 -11.193 1.00 94.31 179 GLY A C 1
ATOM 1369 O O . GLY A 1 179 ? -4.605 3.319 -12.079 1.00 94.31 179 GLY A O 1
ATOM 1370 N N . ALA A 1 180 ? -6.339 2.745 -10.781 1.00 92.06 180 ALA A N 1
ATOM 1371 C CA . ALA A 1 180 ? -7.245 3.766 -11.308 1.00 92.06 180 ALA A CA 1
ATOM 1372 C C . ALA A 1 180 ? -6.842 5.192 -10.881 1.00 92.06 180 ALA A C 1
ATOM 1374 O O . ALA A 1 180 ? -6.940 6.123 -11.678 1.00 92.06 180 ALA A O 1
ATOM 1375 N N . ASN A 1 181 ? -6.336 5.368 -9.655 1.00 92.56 181 ASN A N 1
ATOM 1376 C CA . ASN A 1 181 ? -5.839 6.665 -9.176 1.00 92.56 181 ASN A CA 1
ATOM 1377 C C . ASN A 1 181 ? -4.488 7.063 -9.795 1.00 92.56 181 ASN A C 1
ATOM 1379 O O . ASN A 1 181 ? -4.131 8.241 -9.791 1.00 92.56 181 ASN A O 1
ATOM 1383 N N . ALA A 1 182 ? -3.759 6.119 -10.399 1.00 93.50 182 ALA A N 1
ATOM 1384 C CA . ALA A 1 182 ? -2.520 6.410 -11.118 1.00 93.50 182 ALA A CA 1
ATOM 1385 C C . ALA A 1 182 ? -2.733 7.300 -12.361 1.00 93.50 182 ALA A C 1
ATOM 1387 O O . ALA A 1 182 ? -1.782 7.919 -12.843 1.00 93.50 182 ALA A O 1
ATOM 1388 N N . VAL A 1 183 ? -3.974 7.435 -12.850 1.00 92.88 183 VAL A N 1
ATOM 1389 C CA . VAL A 1 183 ? -4.316 8.286 -14.002 1.00 92.88 183 VAL A CA 1
ATOM 1390 C C . VAL A 1 183 ? -3.926 9.740 -13.754 1.00 92.88 183 VAL A C 1
ATOM 1392 O O . VAL A 1 183 ? -3.348 10.376 -14.631 1.00 92.88 183 VAL A O 1
ATOM 1395 N N . THR A 1 184 ? -4.195 10.265 -12.560 1.00 89.62 184 THR A N 1
ATOM 1396 C CA . THR A 1 184 ? -3.916 11.668 -12.219 1.00 89.62 184 THR A CA 1
ATOM 1397 C C . THR A 1 184 ? -2.542 11.863 -11.592 1.00 89.62 184 THR A C 1
ATOM 1399 O O . THR A 1 184 ? -1.974 12.944 -11.711 1.00 89.62 184 THR A O 1
ATOM 1402 N N . GLN A 1 185 ? -1.994 10.828 -10.951 1.00 87.25 185 GLN A N 1
ATOM 1403 C CA . GLN A 1 185 ? -0.718 10.911 -10.231 1.00 87.25 185 GLN A CA 1
ATOM 1404 C C . GLN A 1 185 ? 0.495 10.568 -11.101 1.00 87.25 185 GLN A C 1
ATOM 1406 O O . GLN A 1 185 ? 1.561 11.151 -10.931 1.00 87.25 185 GLN A O 1
ATOM 1411 N N . ALA A 1 186 ? 0.341 9.621 -12.026 1.00 88.88 186 ALA A N 1
ATOM 1412 C CA . ALA A 1 186 ? 1.430 9.085 -12.841 1.00 88.88 186 ALA A CA 1
ATOM 1413 C C . ALA A 1 186 ? 1.170 9.198 -14.351 1.00 88.88 186 ALA A C 1
ATOM 1415 O O . ALA A 1 186 ? 2.007 8.769 -15.139 1.00 88.88 186 ALA A O 1
ATOM 1416 N N . ALA A 1 187 ? 0.018 9.744 -14.768 1.00 91.69 187 ALA A N 1
ATOM 1417 C CA . ALA A 1 187 ? -0.437 9.720 -16.159 1.00 91.69 187 ALA A CA 1
ATOM 1418 C C . ALA A 1 187 ? -0.449 8.293 -16.749 1.00 91.69 187 ALA A C 1
ATOM 1420 O O . ALA A 1 187 ? -0.121 8.085 -17.921 1.00 91.69 187 ALA A O 1
ATOM 1421 N N . GLN A 1 188 ? -0.837 7.303 -15.933 1.00 93.56 188 GLN A N 1
ATOM 1422 C CA . GLN A 1 188 ? -0.931 5.891 -16.314 1.00 93.56 188 GLN A CA 1
ATOM 1423 C C . GLN A 1 188 ? -2.324 5.335 -16.010 1.00 93.56 188 GLN A C 1
ATOM 1425 O O . GLN A 1 188 ? -2.867 5.550 -14.931 1.00 93.56 188 GLN A O 1
ATOM 1430 N N . SER A 1 189 ? -2.889 4.572 -16.943 1.00 95.19 189 SER A N 1
ATOM 1431 C CA . SER A 1 189 ? -4.041 3.711 -16.681 1.00 95.19 189 SER A CA 1
ATOM 1432 C C . SER A 1 189 ? -3.528 2.299 -16.433 1.00 95.19 189 SER A C 1
ATOM 1434 O O . SER A 1 189 ? -3.122 1.613 -17.370 1.00 95.19 189 SER A O 1
ATOM 1436 N N . ILE A 1 190 ? -3.489 1.888 -15.165 1.00 96.81 190 ILE A N 1
ATOM 1437 C CA . ILE A 1 190 ? -2.911 0.602 -14.766 1.00 96.81 190 ILE A CA 1
ATOM 1438 C C . ILE A 1 190 ? -4.024 -0.437 -14.613 1.00 96.81 190 ILE A C 1
ATOM 1440 O O . ILE A 1 190 ? -4.872 -0.336 -13.725 1.00 96.81 190 ILE A O 1
ATOM 1444 N N . ARG A 1 191 ? -3.993 -1.476 -15.449 1.00 97.38 191 ARG A N 1
ATOM 1445 C CA . ARG A 1 191 ? -4.792 -2.696 -15.298 1.00 97.38 191 ARG A CA 1
ATOM 1446 C C . ARG A 1 191 ? -3.997 -3.751 -14.551 1.00 97.38 191 ARG A C 1
ATOM 1448 O O . ARG A 1 191 ? -2.887 -4.095 -14.948 1.00 97.38 191 ARG A O 1
ATOM 1455 N N . VAL A 1 192 ? -4.587 -4.300 -13.499 1.00 97.94 192 VAL A N 1
ATOM 1456 C CA . VAL A 1 192 ? -3.958 -5.335 -12.678 1.00 97.94 192 VAL A CA 1
ATOM 1457 C C . VAL A 1 192 ? -4.558 -6.688 -13.039 1.00 97.94 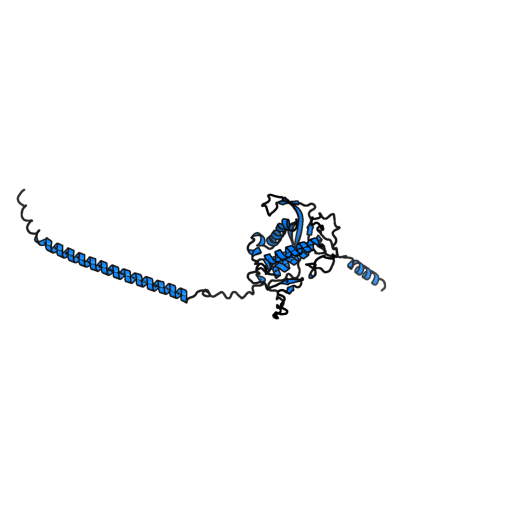192 VAL A C 1
ATOM 1459 O O . VAL A 1 192 ? -5.749 -6.916 -12.849 1.00 97.94 192 VAL A O 1
ATOM 1462 N N . ASN A 1 193 ? -3.727 -7.580 -13.566 1.00 98.19 193 ASN A N 1
ATOM 1463 C CA . ASN A 1 193 ? -4.066 -8.972 -13.825 1.00 98.19 193 ASN A CA 1
ATOM 1464 C C . ASN A 1 193 ? -3.458 -9.851 -12.736 1.00 98.19 193 ASN A C 1
ATOM 1466 O O . ASN A 1 193 ? -2.356 -9.585 -12.260 1.00 98.19 193 ASN A O 1
ATOM 1470 N N . TYR A 1 194 ? -4.149 -10.930 -12.389 1.00 98.00 194 TYR A N 1
ATOM 1471 C CA . TYR A 1 194 ? -3.733 -11.840 -11.326 1.00 98.00 194 TYR A CA 1
ATOM 1472 C C . TYR A 1 194 ? -3.434 -13.222 -11.895 1.00 98.00 194 TYR A C 1
ATOM 1474 O O . TYR A 1 194 ? -4.128 -13.700 -12.795 1.00 98.00 194 TYR A O 1
ATOM 1482 N N . THR A 1 195 ? -2.410 -13.878 -11.364 1.00 98.06 195 THR A N 1
ATOM 1483 C CA . THR A 1 195 ? -2.071 -15.258 -11.711 1.00 98.06 195 THR A CA 1
ATOM 1484 C C . THR A 1 195 ? -1.486 -15.973 -10.502 1.00 98.06 195 THR A C 1
ATOM 1486 O O . THR A 1 195 ? -0.820 -15.364 -9.677 1.00 98.06 195 THR A O 1
ATOM 1489 N N . SER A 1 196 ? -1.720 -17.278 -10.403 1.00 97.62 196 SER A N 1
ATOM 1490 C CA . SER A 1 196 ? -1.017 -18.158 -9.454 1.00 97.62 196 SER A CA 1
ATOM 1491 C C . SER A 1 196 ? 0.058 -19.005 -10.144 1.00 97.62 196 SER A C 1
ATOM 1493 O O . SER A 1 196 ? 0.712 -19.827 -9.512 1.00 97.62 196 SER A O 1
ATOM 1495 N N . ASP A 1 197 ? 0.212 -18.840 -11.458 1.00 97.69 197 ASP A N 1
ATOM 1496 C CA . ASP A 1 197 ? 1.202 -19.540 -12.266 1.00 97.69 197 ASP A CA 1
ATOM 1497 C C . ASP A 1 197 ? 2.533 -18.779 -12.251 1.00 97.69 197 ASP A C 1
ATOM 1499 O O . ASP A 1 197 ? 2.681 -17.756 -12.926 1.00 97.69 197 ASP A O 1
ATOM 1503 N N . ALA A 1 198 ? 3.494 -19.298 -11.483 1.00 96.44 198 ALA A N 1
ATOM 1504 C CA . ALA A 1 198 ? 4.836 -18.735 -11.356 1.00 96.44 198 ALA A CA 1
ATOM 1505 C C . ALA A 1 198 ? 5.633 -18.761 -12.673 1.00 96.44 198 ALA A C 1
ATOM 1507 O O . ALA A 1 198 ? 6.551 -17.963 -12.831 1.00 96.44 198 ALA A O 1
ATOM 1508 N N . SER A 1 199 ? 5.275 -19.618 -13.643 1.00 96.38 199 SER A N 1
ATOM 1509 C CA . SER A 1 199 ? 5.975 -19.689 -14.938 1.00 96.38 199 SER A CA 1
ATOM 1510 C C . SER A 1 199 ? 5.779 -18.444 -15.809 1.00 96.38 199 SER A C 1
ATOM 1512 O O . SER A 1 199 ? 6.510 -18.241 -16.775 1.00 96.38 199 SER A O 1
ATOM 1514 N N . LYS A 1 200 ? 4.806 -17.594 -15.458 1.00 96.06 200 LYS A N 1
ATOM 1515 C CA . LYS A 1 200 ? 4.541 -16.319 -16.131 1.00 96.06 200 LYS A CA 1
ATOM 1516 C C . LYS A 1 200 ? 5.329 -15.147 -15.544 1.00 96.06 200 LYS A C 1
ATOM 1518 O O . LYS A 1 200 ? 5.034 -14.018 -15.912 1.00 96.06 200 LYS A O 1
ATOM 1523 N N . ASN A 1 201 ? 6.258 -15.410 -14.619 1.00 96.19 201 ASN A N 1
ATOM 1524 C CA . ASN A 1 201 ? 7.066 -14.409 -13.917 1.00 96.19 201 ASN A CA 1
ATOM 1525 C C . ASN A 1 201 ? 6.247 -13.208 -13.402 1.00 96.19 201 ASN A C 1
ATOM 1527 O O . ASN A 1 201 ? 6.583 -12.063 -13.699 1.00 96.19 201 ASN A O 1
ATOM 1531 N N . PRO A 1 202 ? 5.140 -13.437 -12.669 1.00 98.06 202 PRO A N 1
ATOM 1532 C CA . PRO A 1 202 ? 4.355 -12.335 -12.135 1.00 98.06 202 PRO A CA 1
ATOM 1533 C C . PRO A 1 202 ? 5.156 -11.508 -11.122 1.00 98.06 202 PRO A C 1
ATOM 1535 O O . PRO A 1 202 ? 6.100 -12.002 -10.507 1.00 98.06 202 PRO A O 1
ATOM 1538 N N . LEU A 1 203 ? 4.717 -10.274 -10.870 1.00 98.12 203 LEU A N 1
ATOM 1539 C CA . LEU A 1 203 ? 5.229 -9.464 -9.771 1.00 98.12 203 LEU A CA 1
ATOM 1540 C C . LEU A 1 203 ? 4.945 -10.191 -8.454 1.00 98.12 203 LEU A C 1
ATOM 1542 O O . LEU A 1 203 ? 3.792 -10.295 -8.022 1.00 98.12 203 LEU A O 1
ATOM 1546 N N . THR A 1 204 ? 6.010 -10.673 -7.821 1.00 97.75 204 THR A N 1
ATOM 1547 C CA . THR A 1 204 ? 5.979 -11.333 -6.516 1.00 97.75 204 THR A CA 1
ATOM 1548 C C . THR A 1 204 ? 6.727 -10.505 -5.487 1.00 97.75 204 THR A C 1
ATOM 1550 O O . THR A 1 204 ? 7.861 -10.093 -5.729 1.00 97.75 204 THR A O 1
ATOM 1553 N N . LEU A 1 205 ? 6.146 -10.323 -4.303 1.00 96.75 205 LEU A N 1
ATOM 1554 C CA . LEU A 1 205 ? 6.875 -9.778 -3.160 1.00 96.75 205 LEU A CA 1
ATOM 1555 C C . LEU A 1 205 ? 7.176 -10.894 -2.169 1.00 96.75 205 LEU A C 1
ATOM 1557 O O . LEU A 1 205 ? 6.283 -11.469 -1.552 1.00 96.75 205 LEU A O 1
ATOM 1561 N N . HIS A 1 206 ? 8.456 -11.173 -1.968 1.00 93.25 206 HIS A N 1
ATOM 1562 C CA . HIS A 1 206 ? 8.884 -12.112 -0.938 1.00 93.25 206 HIS A CA 1
ATOM 1563 C C . HIS A 1 206 ? 8.927 -11.429 0.430 1.00 93.25 206 HIS A C 1
ATOM 1565 O O . HIS A 1 206 ? 9.220 -10.240 0.527 1.00 93.25 206 HIS A O 1
ATOM 1571 N N . ASN A 1 207 ? 8.697 -12.181 1.509 1.00 92.81 207 ASN A N 1
ATOM 1572 C CA . ASN A 1 207 ? 8.811 -11.682 2.886 1.00 92.81 207 ASN A CA 1
ATOM 1573 C C . ASN A 1 207 ? 7.958 -10.427 3.148 1.00 92.81 207 ASN A C 1
ATOM 1575 O O . ASN A 1 207 ? 8.463 -9.408 3.625 1.00 92.81 207 ASN A O 1
ATOM 1579 N N . ILE A 1 208 ? 6.675 -10.468 2.786 1.00 95.25 208 ILE A N 1
ATOM 1580 C CA . ILE A 1 208 ? 5.718 -9.416 3.149 1.00 95.25 208 ILE A CA 1
ATOM 1581 C C . ILE A 1 208 ? 5.676 -9.299 4.676 1.00 95.25 208 ILE A C 1
ATOM 1583 O O . ILE A 1 208 ? 5.541 -10.295 5.394 1.00 95.25 208 ILE A O 1
ATOM 1587 N N . THR A 1 209 ? 5.845 -8.077 5.179 1.00 93.81 209 THR A N 1
ATOM 1588 C CA . THR A 1 209 ? 5.928 -7.823 6.615 1.00 93.81 209 THR A CA 1
ATOM 1589 C C . THR A 1 209 ? 4.528 -7.939 7.204 1.00 93.81 209 THR A C 1
ATOM 1591 O O . THR A 1 209 ? 3.678 -7.076 6.982 1.00 93.81 209 THR A O 1
ATOM 1594 N N . LYS A 1 210 ? 4.274 -9.014 7.955 1.00 93.44 210 LYS A N 1
ATOM 1595 C CA . LYS A 1 210 ? 2.995 -9.231 8.647 1.00 93.44 210 LYS A CA 1
ATOM 1596 C C . LYS A 1 210 ? 2.782 -8.193 9.742 1.00 93.44 210 LYS A C 1
ATOM 1598 O O . LYS A 1 210 ? 3.737 -7.679 10.319 1.00 93.44 210 LYS A O 1
ATOM 1603 N N . CYS A 1 211 ? 1.536 -7.909 10.098 1.00 92.25 211 CYS A N 1
ATOM 1604 C CA . CYS A 1 211 ? 1.238 -6.883 11.103 1.00 92.25 211 CYS A CA 1
ATOM 1605 C C . CYS A 1 211 ? 1.652 -7.261 12.529 1.00 92.25 211 CYS A C 1
ATOM 1607 O O . CYS A 1 211 ? 1.903 -6.379 13.345 1.00 92.25 211 CYS A O 1
ATOM 1609 N N . ASN A 1 212 ? 1.744 -8.560 12.819 1.00 89.81 212 ASN A N 1
ATOM 1610 C CA . ASN A 1 212 ? 2.254 -9.086 14.084 1.00 89.81 212 ASN A CA 1
ATOM 1611 C C . ASN A 1 212 ? 3.772 -9.286 14.104 1.00 89.81 212 ASN A C 1
ATOM 1613 O O . ASN A 1 212 ? 4.287 -9.832 15.083 1.00 89.81 212 ASN A O 1
ATOM 1617 N N . ALA A 1 213 ? 4.484 -8.897 13.040 1.00 88.06 213 ALA A N 1
ATOM 1618 C CA . ALA A 1 213 ? 5.930 -9.000 13.022 1.00 88.06 213 ALA A CA 1
ATOM 1619 C C . ALA A 1 213 ? 6.493 -8.252 14.244 1.00 88.06 213 ALA A C 1
ATOM 1621 O O . ALA A 1 213 ? 6.122 -7.097 14.478 1.00 88.06 213 ALA A O 1
ATOM 1622 N N . PRO A 1 214 ? 7.331 -8.909 15.066 1.00 77.12 214 PRO A N 1
ATOM 1623 C CA . PRO A 1 214 ? 7.885 -8.284 16.248 1.00 77.12 214 PRO A CA 1
ATOM 1624 C C . PRO A 1 214 ? 8.769 -7.133 15.805 1.00 77.12 214 PRO A C 1
ATOM 1626 O O . PRO A 1 214 ? 9.746 -7.312 15.081 1.00 77.12 214 PRO A O 1
ATOM 1629 N N . GLN A 1 215 ? 8.406 -5.947 16.258 1.00 72.19 215 GLN A N 1
ATOM 1630 C CA . GLN A 1 215 ? 9.127 -4.751 15.896 1.00 72.19 215 GLN A CA 1
ATOM 1631 C C . GLN A 1 215 ? 10.322 -4.545 16.825 1.00 72.19 215 GLN A C 1
ATOM 1633 O O . GLN A 1 215 ? 10.226 -4.849 18.026 1.00 72.19 215 GLN A O 1
ATOM 1638 N N . PRO A 1 216 ? 11.463 -4.057 16.308 1.00 70.06 216 PRO A N 1
ATOM 1639 C CA . PRO A 1 216 ? 12.600 -3.724 17.146 1.00 70.06 216 PRO A CA 1
ATOM 1640 C C . PRO A 1 216 ? 12.150 -2.726 18.216 1.00 70.06 216 PRO A C 1
ATOM 1642 O O . PRO A 1 216 ? 11.446 -1.753 17.954 1.00 70.06 216 PRO A O 1
ATOM 1645 N N . LYS A 1 217 ? 12.512 -3.017 19.468 1.00 66.62 217 LYS A N 1
ATOM 1646 C CA . LYS A 1 217 ? 12.103 -2.202 20.613 1.00 66.62 217 LYS A CA 1
ATOM 1647 C C . LYS A 1 217 ? 12.642 -0.787 20.415 1.00 66.62 217 LYS A C 1
ATOM 1649 O O . LYS A 1 217 ? 13.859 -0.611 20.373 1.00 66.62 217 LYS A O 1
ATOM 1654 N N . VAL A 1 218 ? 11.743 0.197 20.338 1.00 66.56 218 VAL A N 1
ATOM 1655 C CA . VAL A 1 218 ? 12.114 1.618 20.358 1.00 66.56 218 VAL A CA 1
ATOM 1656 C C . VAL A 1 218 ? 13.019 1.841 21.564 1.00 66.56 218 VAL A C 1
ATOM 1658 O O . VAL A 1 218 ? 12.693 1.423 22.684 1.00 66.56 218 VAL A O 1
ATOM 1661 N N . ASN A 1 219 ? 14.189 2.434 21.326 1.00 69.94 219 ASN A N 1
ATOM 1662 C CA . ASN A 1 219 ? 15.125 2.718 22.397 1.00 69.94 219 ASN A CA 1
ATOM 1663 C C . ASN A 1 219 ? 14.445 3.677 23.382 1.00 69.94 219 ASN A C 1
ATOM 1665 O O . ASN A 1 219 ? 14.081 4.790 23.015 1.00 69.94 219 ASN A O 1
ATOM 1669 N N . LYS A 1 220 ? 14.236 3.222 24.622 1.00 67.75 220 LYS A N 1
ATOM 1670 C CA . LYS A 1 220 ? 13.549 3.999 25.664 1.00 67.75 220 LYS A CA 1
ATOM 1671 C C . LYS A 1 220 ? 14.389 5.162 26.192 1.00 67.75 220 LYS A C 1
ATOM 1673 O O . LYS A 1 220 ? 13.871 5.963 26.961 1.00 67.75 220 LYS A O 1
ATOM 1678 N N . ASP A 1 221 ? 15.669 5.227 25.830 1.00 78.25 221 ASP A N 1
ATOM 1679 C CA . ASP A 1 221 ? 16.536 6.354 26.149 1.00 78.25 221 ASP A CA 1
ATOM 1680 C C . ASP A 1 221 ? 16.089 7.590 25.345 1.00 78.25 221 ASP A C 1
ATOM 1682 O O . ASP A 1 221 ? 16.280 7.605 24.129 1.00 78.25 221 ASP A O 1
ATOM 1686 N N . PRO A 1 222 ? 15.529 8.639 25.975 1.00 73.25 222 PRO A N 1
ATOM 1687 C CA . PRO A 1 222 ? 15.061 9.831 25.269 1.00 73.25 222 PRO A CA 1
ATOM 1688 C C . PRO A 1 222 ? 16.182 10.570 24.523 1.00 73.25 222 PRO A C 1
ATOM 1690 O O . PRO A 1 222 ? 15.893 11.305 23.585 1.00 73.25 222 PRO A O 1
ATOM 1693 N N . ALA A 1 223 ? 17.457 10.356 24.878 1.00 80.25 223 ALA A N 1
ATOM 1694 C CA . ALA A 1 223 ? 18.595 10.930 24.159 1.00 80.25 223 ALA A CA 1
ATOM 1695 C C . ALA A 1 223 ? 18.940 10.176 22.859 1.00 80.25 223 ALA A C 1
ATOM 1697 O O . ALA A 1 223 ? 19.691 10.686 22.029 1.00 80.25 223 ALA A O 1
ATOM 1698 N N . LYS A 1 224 ? 18.419 8.954 22.677 1.00 73.94 224 LYS A N 1
ATOM 1699 C CA . LYS A 1 224 ? 18.662 8.081 21.511 1.00 73.94 224 LYS A CA 1
ATOM 1700 C C . LYS A 1 224 ? 17.374 7.524 20.899 1.00 73.94 224 LYS A C 1
ATOM 1702 O O . LYS A 1 224 ? 17.441 6.666 20.016 1.00 73.94 224 LYS A O 1
ATOM 1707 N N . ALA A 1 225 ? 16.217 7.977 21.374 1.00 71.12 225 ALA A N 1
ATOM 1708 C CA . ALA A 1 225 ? 14.913 7.581 20.882 1.00 71.12 225 ALA A CA 1
ATOM 1709 C C . ALA A 1 225 ? 14.720 8.178 19.486 1.00 71.12 225 ALA A C 1
ATOM 1711 O O . ALA A 1 225 ? 14.347 9.338 19.324 1.00 71.12 225 ALA A O 1
ATOM 1712 N N . GLN A 1 226 ? 15.002 7.380 18.462 1.00 70.25 226 GLN A N 1
ATOM 1713 C CA . GLN A 1 226 ?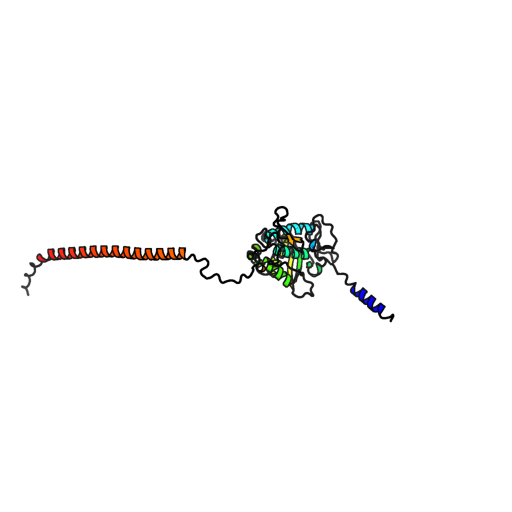 14.459 7.643 17.138 1.00 70.25 226 GLN A CA 1
ATOM 1714 C C . GLN A 1 226 ? 12.951 7.337 17.219 1.00 70.25 226 GLN A C 1
ATOM 1716 O O . GLN A 1 226 ? 12.590 6.268 17.719 1.00 70.25 226 GLN A O 1
ATOM 1721 N N . PRO A 1 227 ? 12.062 8.241 16.766 1.00 77.62 227 PRO A N 1
ATOM 1722 C CA . PRO A 1 227 ? 10.616 8.003 16.789 1.00 77.62 227 PRO A CA 1
ATOM 1723 C C . PRO A 1 227 ? 10.177 6.933 15.776 1.00 77.62 227 PRO A C 1
ATOM 1725 O O . PRO A 1 227 ? 8.998 6.608 15.690 1.00 77.62 227 PRO A O 1
ATOM 1728 N N . TRP A 1 228 ? 11.122 6.404 15.002 1.00 81.69 228 TRP A N 1
ATOM 1729 C CA . TRP A 1 228 ? 10.931 5.378 13.995 1.00 81.69 228 TRP A CA 1
ATOM 1730 C C . TRP A 1 228 ? 12.136 4.437 13.965 1.00 81.69 228 TRP A C 1
ATOM 1732 O O . TRP A 1 228 ? 13.222 4.764 14.447 1.00 81.69 228 TRP A O 1
ATOM 1742 N N . TYR A 1 229 ? 11.946 3.269 13.369 1.00 84.75 229 TYR A N 1
ATOM 1743 C CA . TYR A 1 229 ? 13.017 2.351 13.005 1.00 84.75 229 TYR A CA 1
ATOM 1744 C C . TYR A 1 229 ? 12.851 1.943 11.539 1.00 84.75 229 TYR A C 1
ATOM 1746 O O . TYR A 1 229 ? 11.720 1.815 11.067 1.00 84.75 229 TYR A O 1
ATOM 1754 N N . PRO A 1 230 ? 13.952 1.762 10.797 1.00 88.12 230 PRO A N 1
ATOM 1755 C CA . PRO A 1 230 ? 13.869 1.229 9.451 1.00 88.12 230 PRO A CA 1
ATOM 1756 C C . PRO A 1 230 ? 13.509 -0.255 9.527 1.00 88.12 230 PRO A C 1
ATOM 1758 O O . PRO A 1 230 ? 14.048 -1.001 10.351 1.00 88.12 230 PRO A O 1
ATOM 1761 N N . ASP A 1 231 ? 12.603 -0.690 8.665 1.00 90.12 231 ASP A N 1
ATOM 1762 C CA . ASP A 1 231 ? 12.348 -2.104 8.449 1.00 90.12 231 ASP A CA 1
ATOM 1763 C C . ASP A 1 231 ? 13.499 -2.763 7.666 1.00 90.12 231 ASP A C 1
ATOM 1765 O O . ASP A 1 231 ? 14.501 -2.130 7.319 1.00 90.12 231 ASP A O 1
ATOM 1769 N N . ALA A 1 232 ? 13.367 -4.059 7.369 1.00 90.69 232 ALA A N 1
ATOM 1770 C CA . ALA A 1 232 ? 14.369 -4.794 6.590 1.00 90.69 232 ALA A CA 1
ATOM 1771 C C . ALA A 1 232 ? 14.608 -4.208 5.180 1.00 90.69 232 ALA A C 1
ATOM 1773 O O . ALA A 1 232 ? 15.605 -4.539 4.543 1.00 90.69 232 ALA A O 1
ATOM 1774 N N . TRP A 1 233 ? 13.712 -3.336 4.715 1.00 92.69 233 TRP A N 1
ATOM 1775 C CA . TRP A 1 233 ? 13.685 -2.725 3.390 1.00 92.69 233 TRP A CA 1
ATOM 1776 C C . TRP A 1 233 ? 13.929 -1.212 3.442 1.00 92.69 233 TRP A C 1
ATOM 1778 O O . TRP A 1 233 ? 13.767 -0.538 2.430 1.00 92.69 233 TRP A O 1
ATOM 1788 N N . GLY A 1 234 ? 14.349 -0.679 4.594 1.00 92.00 234 GLY A N 1
ATOM 1789 C CA . GLY A 1 234 ? 14.704 0.729 4.762 1.00 92.00 234 GLY A CA 1
ATOM 1790 C C . GLY A 1 234 ? 13.529 1.687 4.937 1.00 92.00 234 GLY A C 1
ATOM 1791 O O . GLY A 1 234 ? 13.759 2.893 4.996 1.00 92.00 234 GLY A O 1
ATOM 1792 N N . PHE A 1 235 ? 12.291 1.200 5.052 1.00 94.31 235 PHE A N 1
ATOM 1793 C CA . PHE A 1 235 ? 11.134 2.056 5.297 1.00 94.31 235 PHE A CA 1
ATOM 1794 C C . PHE A 1 235 ? 10.933 2.301 6.785 1.00 94.31 235 PHE A C 1
ATOM 1796 O O . PHE A 1 235 ? 11.007 1.389 7.605 1.00 94.31 235 PHE A O 1
ATOM 1803 N N . ASN A 1 236 ? 10.643 3.551 7.128 1.00 92.38 236 ASN A N 1
ATOM 1804 C CA . ASN A 1 236 ? 10.445 3.959 8.509 1.00 92.38 236 ASN A CA 1
ATOM 1805 C C . ASN A 1 236 ? 9.117 3.423 9.042 1.00 92.38 236 ASN A C 1
ATOM 1807 O O . ASN A 1 236 ? 8.057 3.725 8.497 1.00 92.38 236 ASN A O 1
ATOM 1811 N N . ILE A 1 237 ? 9.186 2.691 10.147 1.00 91.81 237 ILE A N 1
ATOM 1812 C CA . ILE A 1 237 ? 8.038 2.277 10.936 1.00 91.81 237 ILE A CA 1
ATOM 1813 C C . ILE A 1 237 ? 8.098 3.020 12.272 1.00 91.81 237 ILE A C 1
ATOM 1815 O O . ILE A 1 237 ? 9.095 2.951 12.990 1.00 91.81 237 ILE A O 1
ATOM 1819 N N . SER A 1 238 ? 7.036 3.744 12.611 1.00 89.88 238 SER A N 1
ATOM 1820 C CA . SER A 1 238 ? 6.940 4.538 13.838 1.00 89.88 238 SER A CA 1
ATOM 1821 C C . SER A 1 238 ? 6.321 3.754 14.998 1.00 89.88 238 SER A C 1
ATOM 1823 O O . SER A 1 238 ? 6.736 3.896 16.149 1.00 89.88 238 SER A O 1
ATOM 1825 N N . GLN A 1 239 ? 5.351 2.883 14.706 1.00 88.31 239 GLN A N 1
ATOM 1826 C CA . GLN A 1 239 ? 4.603 2.148 15.723 1.00 88.31 239 GLN A CA 1
ATOM 1827 C C . GLN A 1 239 ? 4.109 0.789 15.226 1.00 88.31 239 GLN A C 1
ATOM 1829 O O . GLN A 1 239 ? 3.969 0.539 14.029 1.00 88.31 239 GLN A O 1
ATOM 1834 N N . ASN A 1 240 ? 3.808 -0.097 16.176 1.00 88.06 240 ASN A N 1
ATOM 1835 C CA . ASN A 1 240 ? 3.198 -1.386 15.869 1.00 88.06 240 ASN A CA 1
ATOM 1836 C C . ASN A 1 240 ? 1.771 -1.185 15.356 1.00 88.06 240 ASN A C 1
ATOM 1838 O O . ASN A 1 240 ? 1.049 -0.291 15.802 1.00 88.06 240 ASN A O 1
ATOM 1842 N N . CYS A 1 241 ? 1.342 -2.072 14.465 1.00 92.69 241 CYS A N 1
ATOM 1843 C CA . CYS A 1 241 ? -0.028 -2.065 13.986 1.00 92.69 241 CYS A CA 1
ATOM 1844 C C . CYS A 1 241 ? -0.987 -2.467 15.110 1.00 92.69 241 CYS A C 1
ATOM 1846 O O . CYS A 1 241 ? -0.745 -3.431 15.838 1.00 92.69 241 CYS A O 1
ATOM 1848 N N . SER A 1 242 ? -2.078 -1.716 15.255 1.00 91.94 242 SER A N 1
ATOM 1849 C CA . SER A 1 242 ? -3.155 -2.073 16.175 1.00 91.94 242 SER A CA 1
ATOM 1850 C C . SER A 1 242 ? -4.055 -3.146 15.552 1.00 91.94 242 SER A C 1
ATOM 1852 O O . SER A 1 242 ? -4.186 -3.217 14.329 1.00 91.94 242 SER A O 1
ATOM 1854 N N . CYS A 1 243 ? -4.724 -3.943 16.387 1.00 92.19 243 CYS A N 1
ATOM 1855 C CA . CYS A 1 243 ? -5.730 -4.915 15.934 1.00 92.19 243 CYS A CA 1
ATOM 1856 C C . CYS A 1 243 ? -6.877 -4.248 15.147 1.00 92.19 243 CYS A C 1
ATOM 1858 O O . CYS A 1 243 ? -7.412 -4.834 14.211 1.00 92.19 243 CYS A O 1
ATOM 1860 N N . ASN A 1 244 ? -7.199 -2.986 15.456 1.00 91.50 244 ASN A N 1
ATOM 1861 C CA . ASN A 1 244 ? -8.209 -2.226 14.716 1.00 91.50 244 ASN A CA 1
ATOM 1862 C C . ASN A 1 244 ? -7.776 -1.895 13.282 1.00 91.50 244 ASN A C 1
ATOM 1864 O O . ASN A 1 244 ? -8.638 -1.669 12.444 1.00 91.50 244 ASN A O 1
ATOM 1868 N N . ASN A 1 245 ? -6.467 -1.873 13.010 1.00 93.75 245 ASN A N 1
ATOM 1869 C CA . ASN A 1 245 ? -5.907 -1.468 11.719 1.00 93.75 245 ASN A CA 1
ATOM 1870 C C . ASN A 1 245 ? -5.375 -2.648 10.907 1.00 93.75 245 ASN A C 1
ATOM 1872 O O . ASN A 1 245 ? -5.150 -2.504 9.707 1.00 93.75 245 ASN A O 1
ATOM 1876 N N . CYS A 1 246 ? -5.159 -3.802 11.542 1.00 93.50 246 CYS A N 1
ATOM 1877 C CA . CYS A 1 246 ? -4.770 -5.023 10.857 1.00 93.50 246 CYS A CA 1
ATOM 1878 C C . CYS A 1 246 ? -5.181 -6.282 11.627 1.00 93.50 246 CYS A C 1
ATOM 1880 O O . CYS A 1 246 ? -4.862 -6.433 12.808 1.00 93.50 246 CYS A O 1
ATOM 1882 N N . ALA A 1 247 ? -5.820 -7.219 10.923 1.00 89.75 247 ALA A N 1
ATOM 1883 C CA . ALA A 1 247 ? -6.356 -8.444 11.511 1.00 89.75 247 ALA A CA 1
ATOM 1884 C C . ALA A 1 247 ? -5.253 -9.341 12.094 1.00 89.75 247 ALA A C 1
ATOM 1886 O O . ALA A 1 247 ? -5.415 -9.900 13.174 1.00 89.75 247 ALA A O 1
ATOM 1887 N N . ASP A 1 248 ? -4.099 -9.416 11.428 1.00 90.19 248 ASP A N 1
ATOM 1888 C CA . ASP A 1 248 ? -2.975 -10.243 11.877 1.00 90.19 248 ASP A CA 1
ATOM 1889 C C . ASP A 1 248 ? -2.364 -9.748 13.193 1.00 90.19 248 ASP A C 1
ATOM 1891 O O . ASP A 1 248 ? -1.764 -10.535 13.923 1.00 90.19 248 ASP A O 1
ATOM 1895 N N . ALA A 1 249 ? -2.500 -8.451 13.504 1.00 90.62 249 ALA A N 1
ATOM 1896 C CA . ALA A 1 249 ? -2.020 -7.869 14.758 1.00 90.62 249 ALA A CA 1
ATOM 1897 C C . ALA A 1 249 ? -2.936 -8.185 15.946 1.00 90.62 249 ALA A C 1
ATOM 1899 O O . ALA A 1 249 ? -2.530 -8.014 17.098 1.00 90.62 249 ALA A O 1
ATOM 1900 N N . CYS A 1 250 ? -4.158 -8.652 15.689 1.00 87.50 250 CYS A N 1
ATOM 1901 C CA . CYS A 1 250 ? -4.996 -9.197 16.734 1.00 87.50 250 CYS A CA 1
ATOM 1902 C C . CYS A 1 250 ? -4.320 -10.469 17.236 1.00 87.50 250 CYS A C 1
ATOM 1904 O O . CYS A 1 250 ? -4.350 -11.519 16.592 1.00 87.50 250 CYS A O 1
ATOM 1906 N N . THR A 1 251 ? -3.730 -10.405 18.431 1.00 77.94 251 THR A N 1
ATOM 1907 C CA . THR A 1 251 ? -3.640 -11.629 19.206 1.00 77.94 251 THR A CA 1
ATOM 1908 C C . THR A 1 251 ? -5.080 -12.103 19.311 1.00 77.94 251 THR A C 1
ATOM 1910 O O . THR A 1 251 ? -5.956 -11.362 19.760 1.00 77.94 251 THR A O 1
ATOM 1913 N N . LEU A 1 252 ? -5.355 -13.319 18.844 1.00 62.84 252 LEU A N 1
ATOM 1914 C CA . LEU A 1 252 ? -6.483 -14.071 19.355 1.00 62.84 252 LEU A CA 1
ATOM 1915 C C . LEU A 1 252 ? -6.191 -14.223 20.853 1.00 62.84 252 LEU A C 1
ATOM 1917 O O . LEU A 1 252 ? -5.764 -15.274 21.322 1.00 62.84 252 LEU A O 1
ATOM 1921 N N . ALA A 1 253 ? -6.409 -13.160 21.635 1.00 53.66 253 ALA A N 1
ATOM 1922 C CA . ALA A 1 253 ? -7.099 -13.333 22.879 1.00 53.66 253 ALA A CA 1
ATOM 1923 C C . ALA A 1 253 ? -8.291 -14.158 22.434 1.00 53.66 253 ALA A C 1
ATOM 1925 O O . ALA A 1 253 ? -9.165 -13.657 21.722 1.00 53.66 253 ALA A O 1
ATOM 1926 N N . VAL A 1 254 ? -8.210 -15.470 22.698 1.00 49.34 254 VAL A N 1
ATOM 1927 C CA . VAL A 1 254 ? -9.363 -16.353 22.780 1.00 49.34 254 VAL A CA 1
ATOM 1928 C C . VAL A 1 254 ? -10.474 -15.427 23.205 1.00 49.34 254 VAL A C 1
ATOM 1930 O O . VAL A 1 254 ? -10.301 -14.760 24.228 1.00 49.34 254 VAL A O 1
ATOM 1933 N N . PHE A 1 255 ? -11.493 -15.250 22.361 1.00 50.91 255 PHE A N 1
ATOM 1934 C CA . PHE A 1 255 ? -12.716 -14.590 22.775 1.00 50.91 255 PHE A CA 1
ATOM 1935 C C . PHE A 1 255 ? -13.126 -15.392 24.011 1.00 50.91 255 PHE A C 1
ATOM 1937 O O . PHE A 1 255 ? -13.766 -16.429 23.900 1.00 50.91 255 PHE A O 1
ATOM 1944 N N . THR A 1 256 ? -12.632 -15.015 25.191 1.00 54.72 256 THR A N 1
ATOM 1945 C CA . THR A 1 256 ? -13.217 -15.371 26.456 1.00 54.72 256 THR A CA 1
ATOM 1946 C C . THR A 1 256 ? -14.526 -14.661 26.278 1.00 54.72 256 THR A C 1
ATOM 1948 O O . THR A 1 256 ? -14.486 -13.424 26.232 1.00 54.72 256 THR A O 1
ATOM 1951 N N . PRO A 1 257 ? -15.611 -15.394 25.954 1.00 54.75 257 PRO A N 1
ATOM 1952 C CA . PRO A 1 257 ? -16.878 -14.762 25.658 1.00 54.75 257 PRO A CA 1
ATOM 1953 C C . PRO A 1 257 ? -17.072 -13.775 26.788 1.00 54.75 257 PRO A C 1
ATOM 1955 O O . PRO A 1 257 ? -17.036 -14.197 27.947 1.00 54.75 257 PRO A O 1
ATOM 1958 N N . LEU A 1 258 ? -17.095 -12.476 26.457 1.00 55.28 258 LEU A N 1
ATOM 1959 C CA . LEU A 1 258 ? -17.346 -11.446 27.451 1.00 55.28 258 LEU A CA 1
ATOM 1960 C C . LEU A 1 258 ? -18.602 -11.957 28.150 1.00 55.28 258 LEU A C 1
ATOM 1962 O O . LEU A 1 258 ? -19.605 -12.162 27.452 1.00 55.28 258 LEU A O 1
ATOM 1966 N N . PRO A 1 259 ? -18.540 -12.332 29.445 1.00 69.19 259 PRO A N 1
ATOM 1967 C CA . PRO A 1 259 ? -19.717 -12.837 30.116 1.00 69.19 259 PRO A CA 1
ATOM 1968 C C . PRO A 1 259 ? -20.803 -11.807 29.849 1.00 69.19 259 PRO A C 1
ATOM 1970 O O . PRO A 1 259 ? -20.510 -10.615 29.869 1.00 69.19 259 PRO A O 1
ATOM 1973 N N . VAL A 1 260 ? -22.021 -12.255 29.537 1.00 74.94 260 VAL A N 1
ATOM 1974 C CA . VAL A 1 260 ? -23.143 -11.419 29.044 1.00 74.94 260 VAL A CA 1
ATOM 1975 C C . VAL A 1 260 ? -23.391 -10.169 29.913 1.00 74.94 260 VAL A C 1
ATOM 1977 O O . VAL A 1 260 ? -24.059 -9.227 29.505 1.00 74.94 260 VAL A O 1
ATOM 1980 N N . MET A 1 261 ? -22.803 -10.142 31.104 1.00 70.75 261 MET A N 1
ATOM 1981 C CA . MET A 1 261 ? -22.869 -9.078 32.081 1.00 70.75 261 MET A CA 1
ATOM 1982 C C . MET A 1 261 ? -21.652 -8.123 32.147 1.00 70.75 261 MET A C 1
ATOM 1984 O O . MET A 1 261 ? -21.662 -7.193 32.951 1.00 70.75 261 MET A O 1
ATOM 1988 N N . GLN A 1 262 ? -20.584 -8.307 31.365 1.00 66.06 262 GLN A N 1
ATOM 1989 C CA . GLN A 1 262 ? -19.410 -7.425 31.397 1.00 66.06 262 GLN A CA 1
ATOM 1990 C C . GLN A 1 262 ? -19.719 -6.140 30.615 1.00 66.06 262 GLN A C 1
ATOM 1992 O O . GLN A 1 262 ? -19.682 -6.112 29.390 1.00 66.06 262 GLN A O 1
ATOM 1997 N N . GLY A 1 263 ? -20.092 -5.093 31.350 1.00 69.62 263 GLY A N 1
ATOM 1998 C CA . GLY A 1 263 ? -20.669 -3.850 30.819 1.00 69.62 263 GLY A CA 1
ATOM 1999 C C . GLY A 1 263 ? -22.083 -3.574 31.340 1.00 69.62 263 GLY A C 1
ATOM 2000 O O . GLY A 1 263 ? -22.601 -2.475 31.161 1.00 69.62 263 GLY A O 1
ATOM 2001 N N . PHE A 1 264 ? -22.689 -4.544 32.030 1.00 79.12 264 PHE A N 1
ATOM 2002 C CA . PHE A 1 264 ? -23.960 -4.373 32.716 1.00 79.12 264 PHE A CA 1
ATOM 2003 C C . PHE A 1 264 ? -23.697 -3.902 34.149 1.00 79.12 264 PHE A C 1
ATOM 2005 O O . PHE A 1 264 ? -23.326 -4.688 35.020 1.00 79.12 264 PHE A O 1
ATOM 2012 N N . ASP A 1 265 ? -23.855 -2.603 34.397 1.00 86.56 265 ASP A N 1
ATOM 2013 C CA . ASP A 1 265 ? -23.789 -2.063 35.753 1.00 86.56 265 ASP A CA 1
ATOM 2014 C C . ASP A 1 265 ? -25.060 -2.466 36.519 1.00 86.56 265 ASP A C 1
ATOM 2016 O O . ASP A 1 265 ? -26.102 -1.806 36.462 1.00 86.56 265 ASP A O 1
ATOM 2020 N N . TYR A 1 266 ? -24.984 -3.603 37.215 1.00 89.19 266 TYR A N 1
ATOM 2021 C CA . TYR A 1 266 ? -26.096 -4.170 37.982 1.00 89.19 266 TYR A CA 1
ATOM 2022 C C . TYR A 1 266 ? -26.642 -3.203 39.030 1.00 89.19 266 TYR A C 1
ATOM 2024 O O . TYR A 1 266 ? -27.805 -3.313 39.414 1.00 89.19 266 TYR A O 1
ATOM 2032 N N . LEU A 1 267 ? -25.814 -2.269 39.503 1.00 93.00 267 LEU A N 1
ATOM 2033 C CA . LEU A 1 267 ? -26.212 -1.294 40.501 1.00 93.00 267 LEU A CA 1
ATOM 2034 C C . LEU A 1 267 ? -27.099 -0.225 39.864 1.00 93.00 267 LEU A C 1
ATOM 2036 O O . LEU A 1 267 ? -28.178 0.048 40.385 1.00 93.00 267 LEU A O 1
ATOM 2040 N N . VAL A 1 268 ? -26.713 0.307 38.700 1.00 93.56 268 VAL A N 1
ATOM 2041 C CA . VAL A 1 268 ? -27.545 1.264 37.946 1.00 93.56 268 VAL A CA 1
ATOM 2042 C C . VAL A 1 268 ? -28.867 0.623 37.531 1.00 93.56 268 VAL A C 1
ATOM 2044 O O . VAL A 1 268 ? -29.937 1.194 37.747 1.00 93.56 268 VAL A O 1
ATOM 2047 N N . VAL A 1 269 ? -28.809 -0.592 36.986 1.00 91.25 269 VAL A N 1
ATOM 2048 C CA . VAL A 1 269 ? -30.007 -1.318 36.555 1.00 91.25 269 VAL A CA 1
ATOM 2049 C C . VAL A 1 269 ? -30.898 -1.660 37.753 1.00 91.25 269 VAL A C 1
ATOM 2051 O O . VAL A 1 269 ? -32.107 -1.434 37.707 1.00 91.25 269 VAL A O 1
ATOM 2054 N N . GLY A 1 270 ? -30.313 -2.137 38.852 1.00 95.44 270 GLY A N 1
ATOM 2055 C CA . GLY A 1 270 ? -31.032 -2.453 40.084 1.00 95.44 270 GLY A CA 1
ATOM 2056 C C . GLY A 1 270 ? -31.728 -1.236 40.691 1.00 95.44 270 GLY A C 1
ATOM 2057 O O . GLY A 1 270 ? -32.895 -1.325 41.072 1.00 95.44 270 GLY A O 1
ATOM 2058 N N . LEU A 1 271 ? -31.059 -0.079 40.715 1.00 96.81 271 LEU A N 1
ATOM 2059 C CA . LEU A 1 271 ? -31.651 1.179 41.175 1.00 96.81 271 LEU A CA 1
ATOM 2060 C C . LEU A 1 271 ? -32.808 1.628 40.278 1.00 96.81 271 LEU A C 1
ATOM 2062 O O . LEU A 1 271 ? -33.846 2.043 40.791 1.00 96.81 271 LEU A O 1
ATOM 2066 N N . PHE A 1 272 ? -32.665 1.508 38.956 1.00 96.62 272 PHE A N 1
ATOM 2067 C CA . PHE A 1 272 ? -33.712 1.896 38.011 1.00 96.62 272 PHE A CA 1
ATOM 2068 C C . PHE A 1 272 ? -34.976 1.036 38.164 1.00 96.62 272 PHE A C 1
ATOM 2070 O O . PHE A 1 272 ? -36.081 1.567 38.299 1.00 96.62 272 PHE A O 1
ATOM 2077 N N . TYR A 1 273 ? -34.825 -0.292 38.221 1.00 96.38 273 TYR A N 1
ATOM 2078 C CA . TYR A 1 273 ? -35.958 -1.198 38.436 1.00 96.38 273 TYR A CA 1
ATOM 2079 C C . TYR A 1 273 ? -36.544 -1.082 39.847 1.00 96.38 273 TYR A C 1
ATOM 2081 O O . TYR A 1 273 ? -37.765 -1.129 40.006 1.00 96.38 273 TYR A O 1
ATOM 2089 N N . GLY A 1 274 ? -35.708 -0.863 40.865 1.00 97.62 274 GLY A N 1
ATOM 2090 C CA . GLY A 1 274 ? -36.160 -0.589 42.228 1.00 97.62 274 GLY A CA 1
ATOM 2091 C C . GLY A 1 274 ? -37.009 0.680 42.306 1.00 97.62 274 GLY A C 1
ATOM 2092 O O . GLY A 1 274 ? -38.090 0.668 42.895 1.00 97.62 274 GLY A O 1
ATOM 2093 N N . PHE A 1 275 ? -36.577 1.756 41.642 1.00 97.94 275 PHE A N 1
ATOM 2094 C CA . PHE A 1 275 ? -37.334 3.003 41.560 1.00 97.94 275 PHE A CA 1
ATOM 2095 C C . PHE A 1 275 ? -38.678 2.814 40.847 1.00 97.94 275 PHE A C 1
ATOM 2097 O O . PHE A 1 275 ? -39.706 3.250 41.365 1.00 97.94 275 PHE A O 1
ATOM 2104 N N . LEU A 1 276 ? -38.703 2.114 39.706 1.00 97.69 276 LEU A N 1
ATOM 2105 C CA . LEU A 1 276 ? -39.944 1.798 38.988 1.00 97.69 276 LEU A CA 1
ATOM 2106 C C . LEU A 1 276 ? -40.934 1.006 39.852 1.00 97.69 276 LEU A C 1
ATOM 2108 O O . LEU A 1 276 ? -42.136 1.286 39.836 1.00 97.69 276 LEU A O 1
ATOM 2112 N N . LEU A 1 277 ? -40.444 0.045 40.635 1.00 98.06 277 LEU A N 1
ATOM 2113 C CA . LEU A 1 277 ? -41.273 -0.770 41.521 1.00 98.06 277 LEU A CA 1
ATOM 2114 C C . LEU A 1 277 ? -41.853 0.061 42.677 1.00 98.06 277 LEU A C 1
ATOM 2116 O O . LEU A 1 277 ? -43.053 0.009 42.942 1.00 98.06 277 LEU A O 1
ATOM 2120 N N . VAL A 1 278 ? -41.040 0.898 43.326 1.00 97.88 278 VAL A N 1
ATOM 2121 C CA . VAL A 1 278 ? -41.521 1.802 44.387 1.00 97.88 278 VAL A CA 1
ATOM 2122 C C . VAL A 1 278 ? -42.518 2.821 43.831 1.00 97.88 278 VAL A C 1
ATOM 2124 O O . VAL A 1 278 ? -43.558 3.068 44.443 1.00 97.88 278 VAL A O 1
ATOM 2127 N N . PHE A 1 279 ? -42.245 3.376 42.649 1.00 98.00 279 PHE A N 1
ATOM 2128 C CA . PHE A 1 279 ? -43.120 4.345 41.995 1.00 98.00 279 PHE A CA 1
ATOM 2129 C C . PHE A 1 279 ? -44.477 3.735 41.624 1.00 98.00 279 PHE A C 1
ATOM 2131 O O . PHE A 1 279 ? -45.517 4.323 41.916 1.00 98.00 279 PHE A O 1
ATOM 2138 N N . THR A 1 280 ? -44.495 2.530 41.048 1.00 97.94 280 THR A N 1
ATOM 2139 C CA . THR A 1 280 ? -45.742 1.829 40.694 1.00 97.94 280 THR A CA 1
ATOM 2140 C C . THR A 1 280 ? -46.580 1.479 41.924 1.00 97.94 280 THR A C 1
ATOM 2142 O O . THR A 1 280 ? -47.788 1.736 41.923 1.00 97.94 280 THR A O 1
ATOM 2145 N N . ILE A 1 281 ? -45.958 0.994 43.006 1.00 98.00 281 ILE A N 1
ATOM 2146 C CA . ILE A 1 281 ? -46.640 0.762 44.291 1.00 98.00 281 ILE A CA 1
ATOM 2147 C C . ILE A 1 281 ? -47.185 2.077 44.866 1.00 98.00 281 ILE A C 1
ATOM 2149 O O . ILE A 1 281 ? -48.336 2.131 45.309 1.00 98.00 281 ILE A O 1
ATOM 2153 N N . GLY A 1 282 ? -46.399 3.156 44.818 1.00 97.69 282 GLY A N 1
ATOM 2154 C CA . GLY A 1 282 ? -46.806 4.486 45.273 1.00 97.69 282 GLY A CA 1
ATOM 2155 C C . GLY A 1 282 ? -48.011 5.027 44.501 1.00 97.69 282 GLY A C 1
ATOM 2156 O O . GLY A 1 282 ? -49.001 5.445 45.107 1.00 97.69 282 GLY A O 1
ATOM 2157 N N . CYS A 1 283 ? -47.983 4.951 43.167 1.00 97.56 283 CYS A N 1
ATOM 2158 C CA . CYS A 1 283 ? -49.107 5.332 42.313 1.00 97.56 283 CYS A CA 1
ATOM 2159 C C . CYS A 1 283 ? -50.358 4.497 42.603 1.00 97.56 283 CYS A C 1
ATOM 2161 O O . CYS A 1 283 ? -51.458 5.052 42.655 1.00 97.56 283 CYS A O 1
ATOM 2163 N N . TRP A 1 284 ? -50.213 3.188 42.821 1.00 97.88 284 TRP A N 1
ATOM 2164 C CA . TRP A 1 284 ? -51.332 2.316 43.174 1.00 97.88 284 TRP A CA 1
ATOM 2165 C C . TRP A 1 284 ? -51.966 2.714 44.515 1.00 97.88 284 TRP A C 1
ATOM 2167 O O . TRP A 1 284 ? -53.181 2.914 44.583 1.00 97.88 284 TRP A O 1
ATOM 2177 N N . PHE A 1 285 ? -51.157 2.942 45.555 1.00 97.38 285 PHE A N 1
ATOM 2178 C CA . PHE A 1 285 ? -51.642 3.411 46.859 1.00 97.38 285 PHE A CA 1
ATOM 2179 C C . PHE A 1 285 ? -52.333 4.776 46.770 1.00 97.38 285 PHE A C 1
ATOM 2181 O O . PHE A 1 285 ? -53.378 4.993 47.391 1.00 97.38 285 PHE A O 1
ATOM 2188 N N . PHE A 1 286 ? -51.779 5.697 45.980 1.00 97.00 286 PHE A N 1
ATOM 2189 C CA . PHE A 1 286 ? -52.340 7.034 45.810 1.00 97.00 286 PHE A CA 1
ATOM 2190 C C . PHE A 1 286 ? -53.683 7.000 45.070 1.00 97.00 286 PHE A C 1
ATOM 2192 O O . PHE A 1 286 ? -54.639 7.663 45.481 1.00 97.00 286 PHE A O 1
ATOM 2199 N N . ARG A 1 287 ? -53.788 6.180 44.014 1.00 96.69 287 ARG A N 1
ATOM 2200 C CA . ARG A 1 287 ? -55.054 5.945 43.302 1.00 96.69 287 ARG A CA 1
ATOM 2201 C C . ARG A 1 287 ? -56.089 5.305 44.223 1.00 96.69 287 ARG A C 1
ATOM 2203 O O . ARG A 1 287 ? -57.212 5.799 44.275 1.00 96.69 287 ARG A O 1
ATOM 2210 N N . ARG A 1 288 ? -55.697 4.304 45.017 1.00 96.12 288 ARG A N 1
ATOM 2211 C CA . ARG A 1 288 ? -56.589 3.645 45.981 1.00 96.12 288 ARG A CA 1
ATOM 2212 C C . ARG A 1 288 ? -57.124 4.618 47.031 1.00 96.12 288 ARG A C 1
ATOM 2214 O O . ARG A 1 288 ? -58.321 4.633 47.280 1.00 96.12 288 ARG A O 1
ATOM 2221 N N . ARG A 1 289 ? -56.283 5.494 47.594 1.00 96.31 289 ARG A N 1
ATOM 2222 C CA . ARG A 1 289 ? -56.743 6.530 48.541 1.00 96.31 289 ARG A CA 1
ATOM 2223 C C . ARG A 1 289 ? -57.734 7.513 47.920 1.00 96.31 289 ARG A C 1
ATOM 2225 O O . ARG A 1 289 ? -58.688 7.902 48.585 1.00 96.31 289 ARG A O 1
ATOM 2232 N N . ARG A 1 290 ? -57.521 7.924 46.665 1.00 96.00 290 ARG A N 1
ATOM 2233 C CA . ARG A 1 290 ? -58.473 8.795 45.956 1.00 96.00 290 ARG A CA 1
ATOM 2234 C C . ARG A 1 290 ? -59.809 8.103 45.708 1.00 96.00 290 ARG A C 1
ATOM 2236 O O . ARG A 1 290 ? -60.835 8.761 45.807 1.00 96.00 290 ARG A O 1
ATOM 2243 N N . GLN A 1 291 ? -59.789 6.810 45.402 1.00 94.94 291 GLN A N 1
ATOM 2244 C CA . GLN A 1 291 ? -61.006 6.039 45.175 1.00 94.94 291 GLN A CA 1
ATOM 2245 C C . GLN A 1 291 ? -61.824 5.897 46.463 1.00 94.94 291 GLN A C 1
ATOM 2247 O O . GLN A 1 291 ? -62.979 6.292 46.466 1.00 94.94 291 GLN A O 1
ATOM 2252 N N . MET A 1 292 ? -61.186 5.544 47.585 1.00 93.19 292 MET A N 1
ATOM 2253 C CA . MET A 1 292 ? -61.871 5.454 48.887 1.00 93.19 292 MET A CA 1
ATOM 2254 C C . MET A 1 292 ? -62.529 6.780 49.310 1.00 93.19 292 MET A C 1
ATOM 2256 O O . MET A 1 292 ? -63.599 6.761 49.904 1.00 93.19 292 MET A O 1
ATOM 2260 N N . LYS A 1 293 ? -61.925 7.938 48.992 1.00 95.31 293 LYS A N 1
ATOM 2261 C CA . LYS A 1 293 ? -62.557 9.247 49.248 1.00 95.31 293 LYS A CA 1
ATOM 2262 C C . LYS A 1 293 ? -63.818 9.462 48.413 1.00 95.31 293 LYS A C 1
ATOM 2264 O O . LYS A 1 293 ? -64.819 9.905 48.956 1.00 95.31 293 LYS A O 1
ATOM 2269 N N . LYS A 1 294 ? -63.772 9.130 47.119 1.00 95.44 294 LYS A N 1
ATOM 2270 C CA . LYS A 1 294 ? -64.944 9.232 46.237 1.00 95.44 294 LYS A CA 1
ATOM 2271 C C . LYS A 1 294 ? -66.057 8.284 46.666 1.00 95.44 294 LYS A C 1
ATOM 2273 O O . LYS A 1 294 ? -67.218 8.672 46.632 1.00 95.44 294 LYS A O 1
ATOM 2278 N N . ASP A 1 295 ? -65.703 7.074 47.089 1.00 94.75 295 ASP A N 1
ATOM 2279 C CA . ASP A 1 295 ? -66.667 6.088 47.576 1.00 94.75 295 ASP A CA 1
ATOM 2280 C C . ASP A 1 295 ? -67.331 6.580 48.877 1.00 94.75 295 ASP A C 1
ATOM 2282 O O . ASP A 1 295 ? -68.545 6.485 49.019 1.00 94.75 295 ASP A O 1
ATOM 2286 N N . GLN A 1 296 ? -66.562 7.202 49.781 1.00 95.00 296 GLN A N 1
ATOM 2287 C CA . GLN A 1 296 ? -67.077 7.796 51.020 1.00 95.00 296 GLN A CA 1
ATOM 2288 C C . GLN A 1 296 ? -67.980 9.019 50.765 1.00 95.00 296 GLN A C 1
ATOM 2290 O O . GLN A 1 296 ? -69.030 9.141 51.388 1.00 95.00 296 GLN A O 1
ATOM 2295 N N . GLU A 1 297 ? -67.609 9.903 49.831 1.00 95.69 297 GLU A N 1
ATOM 2296 C CA . GLU A 1 297 ? -68.453 11.030 49.392 1.00 95.69 297 GLU A CA 1
ATOM 2297 C C . GLU A 1 297 ? -69.750 10.536 48.726 1.00 95.69 297 GLU A C 1
ATOM 2299 O O . GLU A 1 297 ? -70.820 11.079 48.989 1.00 95.69 297 GLU A O 1
ATOM 2304 N N . SER A 1 298 ? -69.675 9.474 47.913 1.00 94.75 298 SER A N 1
ATOM 2305 C CA . SER A 1 298 ? -70.848 8.875 47.256 1.00 94.75 298 SER A CA 1
ATOM 2306 C C . SER A 1 298 ? -71.791 8.212 48.266 1.00 94.75 298 SER A C 1
ATOM 2308 O O . SER A 1 298 ? -73.004 8.339 48.133 1.00 94.75 298 SER A O 1
ATOM 2310 N N . GLN A 1 299 ? -71.255 7.552 49.301 1.00 94.69 299 GLN A N 1
ATOM 2311 C CA . GLN A 1 299 ? -72.056 7.002 50.402 1.00 94.69 299 GLN A CA 1
ATOM 2312 C C . GLN A 1 299 ? -72.768 8.104 51.196 1.00 94.69 299 GLN A C 1
ATOM 2314 O O . GLN A 1 299 ? -73.962 7.987 51.444 1.00 94.69 299 GLN A O 1
ATOM 2319 N N . GLN A 1 300 ? -72.080 9.205 51.519 1.00 95.00 300 GLN A N 1
ATOM 2320 C CA . GLN A 1 300 ? -72.704 10.346 52.204 1.00 95.00 300 GLN A CA 1
ATOM 2321 C C . GLN A 1 300 ? -73.809 11.006 51.369 1.00 95.00 300 GLN A C 1
ATOM 2323 O O . GLN A 1 300 ? -74.814 11.446 51.922 1.00 95.00 300 GLN A O 1
ATOM 2328 N N . GLN A 1 301 ? -73.642 11.083 50.044 1.00 95.12 301 GLN A N 1
ATOM 2329 C CA . GLN A 1 301 ? -74.679 11.603 49.147 1.00 95.12 301 GLN A CA 1
ATOM 2330 C C . GLN A 1 301 ? -75.899 10.678 49.073 1.00 95.12 301 GLN A C 1
ATOM 2332 O O . GLN A 1 301 ? -77.019 11.180 49.108 1.00 95.12 301 GLN A O 1
ATOM 2337 N N . LEU A 1 302 ? -75.696 9.354 49.020 1.00 95.75 302 LEU A N 1
ATOM 2338 C CA . LEU A 1 302 ? -76.798 8.385 49.066 1.00 95.75 302 LEU A CA 1
ATOM 2339 C C . LEU A 1 302 ? -77.592 8.503 50.374 1.00 95.75 302 LEU A C 1
ATOM 2341 O O . LEU A 1 302 ? -78.812 8.614 50.330 1.00 95.75 302 LEU A O 1
ATOM 2345 N N . GLU A 1 303 ? -76.908 8.558 51.522 1.00 94.50 303 GLU A N 1
ATOM 2346 C CA . GLU A 1 303 ? -77.558 8.708 52.833 1.00 94.50 303 GLU A CA 1
ATOM 2347 C C . GLU A 1 303 ? -78.356 10.023 52.939 1.00 94.50 303 GLU A C 1
ATOM 2349 O O . GLU A 1 303 ? -79.449 10.047 53.503 1.00 94.50 303 GLU A O 1
ATOM 2354 N N . GLN A 1 304 ? -77.851 11.128 52.373 1.00 93.81 304 GLN A N 1
ATOM 2355 C CA . GLN A 1 304 ? -78.589 12.399 52.319 1.00 93.81 304 GLN A CA 1
ATOM 2356 C C . GLN A 1 304 ? -79.823 12.326 51.413 1.00 93.81 304 GLN A C 1
ATOM 2358 O O . GLN A 1 304 ? -80.848 12.932 51.729 1.00 93.81 304 GLN A O 1
ATOM 2363 N N . GLN A 1 305 ? -79.732 11.603 50.296 1.00 93.25 305 GLN A N 1
ATOM 2364 C CA . GLN A 1 305 ? -80.846 11.421 49.372 1.00 93.25 305 GLN A CA 1
ATOM 2365 C C . GLN A 1 305 ? -81.958 10.566 50.002 1.00 93.25 305 GLN A C 1
ATOM 2367 O O . GLN A 1 305 ? -83.120 10.961 49.942 1.00 93.25 305 GLN A O 1
ATOM 2372 N N . GLU A 1 306 ? -81.607 9.473 50.689 1.00 91.94 306 GLU A N 1
ATOM 2373 C CA . GLU A 1 306 ? -82.565 8.633 51.428 1.00 91.94 306 GLU A CA 1
ATOM 2374 C C . GLU A 1 306 ? -83.278 9.414 52.548 1.00 91.94 306 GLU A C 1
ATOM 2376 O O . GLU A 1 306 ? -84.488 9.274 52.733 1.00 91.94 306 GLU A O 1
ATOM 2381 N N . GLN A 1 307 ? -82.565 10.291 53.269 1.00 90.75 307 GLN A N 1
ATOM 2382 C CA . GLN A 1 307 ? -83.174 11.158 54.289 1.00 90.75 307 GLN A CA 1
ATOM 2383 C C . GLN A 1 307 ? -84.144 12.188 53.696 1.00 90.75 307 GLN A C 1
ATOM 2385 O O . GLN A 1 307 ? -85.178 12.473 54.302 1.00 90.75 307 GLN A O 1
ATOM 2390 N N . GLN A 1 308 ? -83.833 12.751 52.522 1.00 88.31 308 GLN A N 1
ATOM 2391 C CA . GLN A 1 308 ? -84.761 13.647 51.830 1.00 88.31 308 GLN A CA 1
ATOM 2392 C C . GLN A 1 308 ? -86.022 12.897 51.398 1.00 88.31 308 GLN A C 1
ATOM 2394 O O . GLN A 1 308 ? -87.120 13.387 51.643 1.00 88.31 308 GLN A O 1
ATOM 2399 N N . GLU A 1 309 ? -85.886 11.705 50.817 1.00 85.69 309 GLU A N 1
ATOM 2400 C CA . GLU A 1 309 ? -87.021 10.908 50.338 1.00 85.69 309 GLU A CA 1
ATOM 2401 C C . GLU A 1 309 ? -88.000 10.561 51.479 1.00 85.69 309 GLU A C 1
ATOM 2403 O O . GLU A 1 309 ? -89.200 10.809 51.352 1.00 85.69 309 GLU A O 1
ATOM 2408 N N . GLN A 1 310 ? -87.489 10.163 52.652 1.00 83.38 310 GLN A N 1
ATOM 2409 C CA . GLN A 1 310 ? -88.309 9.915 53.851 1.00 83.38 310 GLN A CA 1
ATOM 2410 C C . GLN A 1 310 ? -89.037 11.166 54.376 1.00 83.38 310 GLN A C 1
ATOM 2412 O O . GLN A 1 310 ? -90.115 11.056 54.964 1.00 83.38 310 GLN A O 1
ATOM 2417 N N . GLN A 1 311 ? -88.485 12.367 54.175 1.00 79.56 311 GLN A N 1
ATOM 2418 C CA . GLN A 1 311 ? -89.127 13.617 54.596 1.00 79.56 311 GLN A CA 1
ATOM 2419 C C . GLN A 1 311 ? -90.278 14.042 53.664 1.00 79.56 311 GLN A C 1
ATOM 2421 O O . GLN A 1 311 ? -91.187 14.746 54.109 1.00 79.56 311 GLN A O 1
ATOM 2426 N N . TYR A 1 312 ? -90.269 13.618 52.396 1.00 69.75 312 TYR A N 1
ATOM 2427 C CA . TYR A 1 312 ? -91.334 13.916 51.428 1.00 69.75 312 TYR A CA 1
ATOM 2428 C C . TYR A 1 312 ? -92.454 12.858 51.392 1.00 69.75 312 TYR A C 1
ATOM 2430 O O . TYR A 1 312 ? -93.537 13.140 50.877 1.00 69.75 312 TYR A O 1
ATOM 2438 N N . GLU A 1 313 ? -92.254 11.682 51.995 1.00 64.75 313 GLU A N 1
ATOM 2439 C CA . GLU A 1 313 ? -93.242 10.593 52.020 1.00 64.75 313 GLU A CA 1
ATOM 2440 C C . GLU A 1 313 ? -94.549 10.859 52.818 1.00 64.75 313 GLU A C 1
ATOM 2442 O O . GLU A 1 313 ? -95.591 10.339 52.410 1.00 64.75 313 GLU A O 1
ATOM 2447 N N . PRO A 1 314 ? -94.621 11.697 53.880 1.00 56.62 314 PRO A N 1
ATOM 2448 C CA . PRO A 1 314 ? -95.876 11.863 54.619 1.00 56.62 314 PRO A CA 1
ATOM 2449 C C . PRO A 1 314 ? -96.917 12.772 53.939 1.00 56.62 314 PRO A C 1
ATOM 2451 O O . PRO A 1 314 ? -98.042 12.836 54.426 1.00 56.62 314 PRO A O 1
ATOM 2454 N N . LEU A 1 315 ? -96.606 13.461 52.828 1.00 51.62 315 LEU A N 1
ATOM 2455 C CA . LEU A 1 315 ? -97.556 14.391 52.182 1.00 51.62 315 LEU A CA 1
ATOM 2456 C C . LEU A 1 315 ? -98.392 13.788 51.038 1.00 51.62 315 LEU A C 1
ATOM 2458 O O . LEU A 1 315 ? -99.295 14.456 50.539 1.00 51.62 315 LEU A O 1
ATOM 2462 N N . HIS A 1 316 ? -98.128 12.545 50.625 1.00 53.66 316 HIS A N 1
ATOM 2463 C CA . HIS A 1 316 ? -98.852 11.890 49.523 1.00 53.66 316 HIS A CA 1
ATOM 2464 C C . HIS A 1 316 ? -99.750 10.717 49.950 1.00 53.66 316 HIS A C 1
ATOM 2466 O O . HIS A 1 316 ? -100.305 10.030 49.094 1.00 53.66 316 HIS A O 1
ATOM 2472 N N . ALA A 1 317 ? -99.971 10.522 51.254 1.00 54.75 317 ALA A N 1
ATOM 2473 C CA . ALA A 1 317 ? -100.893 9.502 51.764 1.00 54.75 317 ALA A CA 1
ATOM 2474 C C . ALA A 1 317 ? -102.363 9.973 51.905 1.00 54.75 317 ALA A C 1
ATOM 2476 O O . ALA A 1 317 ? -103.230 9.146 52.171 1.00 54.75 317 ALA A O 1
ATOM 2477 N N . GLU A 1 318 ? -102.683 11.256 51.682 1.00 52.00 318 GLU A N 1
ATOM 2478 C CA . GLU A 1 318 ? -104.044 11.817 51.869 1.00 52.00 318 GLU A CA 1
ATOM 2479 C C . GLU A 1 318 ? -104.804 12.128 50.559 1.00 52.00 318 GLU A C 1
ATOM 2481 O O . GLU A 1 318 ? -105.746 12.914 50.543 1.00 52.00 318 GLU A O 1
ATOM 2486 N N . GLY A 1 319 ? -104.418 11.505 49.438 1.00 52.22 319 GLY A N 1
ATOM 2487 C CA . GLY A 1 319 ? -104.979 11.799 48.107 1.00 52.22 319 GLY A CA 1
ATOM 2488 C C . GLY A 1 319 ? -105.495 10.597 47.312 1.00 52.22 319 GLY A C 1
ATOM 2489 O O . GLY A 1 319 ? -105.512 10.659 46.087 1.00 52.22 319 GLY A O 1
ATOM 2490 N N . ALA A 1 320 ? -105.874 9.494 47.966 1.00 50.09 320 ALA A N 1
ATOM 2491 C CA . ALA A 1 320 ? -106.368 8.286 47.293 1.00 50.09 320 ALA A CA 1
ATOM 2492 C C . ALA A 1 320 ? -107.660 7.731 47.928 1.00 50.09 320 ALA A C 1
ATOM 2494 O O . ALA A 1 320 ? -107.751 6.547 48.237 1.00 50.09 320 ALA A O 1
ATOM 2495 N N . GLN A 1 321 ? -108.673 8.583 48.124 1.00 50.94 321 GLN A N 1
ATOM 2496 C CA . GLN A 1 321 ? -110.056 8.162 48.405 1.00 50.94 321 GLN A CA 1
ATOM 2497 C C . GLN A 1 321 ? -111.082 9.101 47.746 1.00 50.94 321 GLN A C 1
ATOM 2499 O O . GLN A 1 321 ? -111.953 9.635 48.415 1.00 50.94 321 GLN A O 1
ATOM 2504 N N . GLU A 1 322 ? -111.018 9.310 46.429 1.00 50.34 322 GLU A N 1
ATOM 2505 C CA . GLU A 1 322 ? -112.162 9.879 45.696 1.00 50.34 322 GLU A CA 1
ATOM 2506 C C . GLU A 1 322 ? -112.066 9.548 44.199 1.00 50.34 322 GLU A C 1
ATOM 2508 O O . GLU A 1 322 ? -111.527 10.321 43.417 1.00 50.34 322 GLU A O 1
ATOM 2513 N N . ASN A 1 323 ? -112.481 8.335 43.808 1.00 51.16 323 ASN A N 1
ATOM 2514 C CA . ASN A 1 323 ? -113.031 8.020 42.474 1.00 51.16 323 ASN A CA 1
ATOM 2515 C C . ASN A 1 323 ? -113.320 6.517 42.331 1.00 51.16 323 ASN A C 1
ATOM 2517 O O . ASN A 1 323 ? -112.615 5.793 41.636 1.00 51.16 323 ASN A O 1
ATOM 2521 N N . GLN A 1 324 ? -114.386 6.048 42.981 1.00 50.16 324 GLN A N 1
ATOM 2522 C CA . GLN A 1 324 ? -115.158 4.885 42.522 1.00 50.16 324 GLN A CA 1
ATOM 2523 C C . GLN A 1 324 ? -116.644 5.130 42.813 1.00 50.16 324 GLN A C 1
ATOM 2525 O O . GLN A 1 324 ? -117.241 4.522 43.694 1.00 50.16 324 GLN A O 1
ATOM 2530 N N . GLN A 1 325 ? -117.227 6.073 42.077 1.00 45.66 325 GLN A N 1
ATOM 2531 C CA . GLN A 1 325 ? -118.665 6.165 41.833 1.00 45.66 325 GLN A CA 1
ATOM 2532 C C . GLN A 1 325 ? -118.842 6.859 40.482 1.00 45.66 325 GLN A C 1
ATOM 2534 O O . GLN A 1 325 ? -118.942 8.078 40.419 1.00 45.66 325 GLN A O 1
ATOM 2539 N N . ASN A 1 326 ? -118.757 6.080 39.404 1.00 46.19 326 ASN A N 1
ATOM 2540 C CA . ASN A 1 326 ? -119.549 6.229 38.183 1.00 46.19 326 ASN A CA 1
ATOM 2541 C C . ASN A 1 326 ? -119.179 5.103 37.205 1.00 46.19 326 ASN A C 1
ATOM 2543 O O . ASN A 1 326 ? -118.006 4.937 36.879 1.00 46.19 326 ASN A O 1
ATOM 2547 N N . GLU A 1 327 ? -120.239 4.416 36.770 1.00 40.56 327 GLU A N 1
ATOM 2548 C CA . GLU A 1 327 ? -120.359 3.375 35.728 1.00 40.56 327 GLU A CA 1
ATOM 2549 C C . GLU A 1 327 ? -119.983 1.928 36.085 1.00 40.56 327 GLU A C 1
ATOM 2551 O O . GLU A 1 327 ? -118.792 1.594 36.262 1.00 40.56 327 GLU A O 1
#